Protein AF-A0A0K1ESX8-F1 (afdb_monomer)
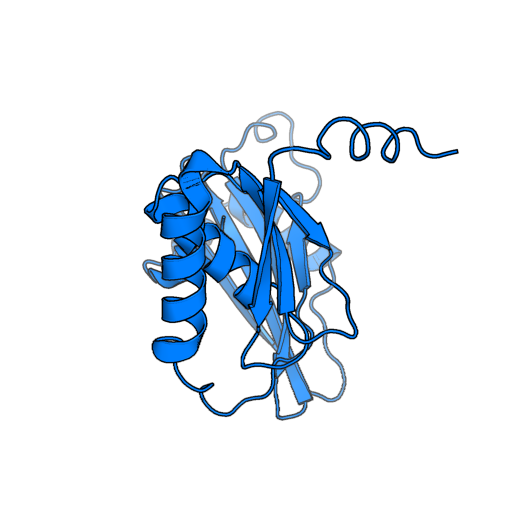
pLDDT: mean 79.84, std 17.24, range [35.47, 98.19]

Secondary structure (DSSP, 8-state):
--TTSTTTGGG-SSEEEEEEE-TTSS--HHHHHHHHHHHHHTT---EEEEE-TTSSEEEEEEEGGGHHHHHHHHHHHHHHSPPPPSS-----EEEEEPPS---GGGTT--EEEEEEEEE-TTS-EEEEEEEEETTSS-EEEEEEEE-TTS----HHHHHHHHHHHHH-HHHHHHTB---THHHHT--

Solvent-accessible surface area (backbone atoms only — not comparable to full-atom values): 10989 Å² total; per-residue (Å²): 135,78,84,74,65,72,70,59,69,82,62,67,84,64,53,40,74,48,76,42,68,35,95,77,38,50,54,48,72,67,54,54,48,52,52,51,50,54,33,57,76,69,72,45,71,70,41,82,73,46,77,44,88,88,37,40,21,40,35,33,36,25,50,50,97,43,39,71,61,52,50,52,53,46,51,46,52,76,71,67,55,74,77,72,76,91,57,74,82,40,86,52,53,76,43,83,45,67,53,42,90,65,55,82,95,55,65,84,57,57,70,46,39,32,42,37,37,33,40,44,84,88,50,26,31,40,37,32,45,38,36,29,40,76,84,70,84,48,41,28,54,48,78,45,81,29,57,59,91,69,62,75,88,47,68,71,58,50,18,46,49,48,30,44,43,71,77,31,63,67,66,33,60,75,29,47,48,88,59,69,68,60,56,74,79,56,130

Foldseek 3Di:
DDPPPVVVVVVPDFWDKDWQFALQFQDAPLNVLVLVVLCVVLVWDKDFDDRDRHGRTTMIIGGNVCNVVVVVSSVCSVPVDPNDPPWRFFRKDKDWAAADDDDPVLPPPQKTWMWIWGQTNVQWIKIKIKMDGVVRPWIFMDIDTGDNVDDDCDSNNSSPVVNCLSVPVVVVVVGIDPPPCSVSVPD

Nearest PDB structures (foldseek):
  6mx1-assembly1_B  TM=6.088E-01  e=1.066E-01  Escherichia coli str. K-12 substr. MG1655
  3tvi-assembly3_F  TM=8.046E-01  e=9.427E-01  Clostridium acetobutylicum
  3c1m-assembly3_C  TM=5.879E-01  e=1.708E-01  Methanocaldococcus jannaschii
  2hmf-assembly1_A  TM=6.254E-01  e=5.885E-01  Methanocaldococcus jannaschii
  3c1m-assembly1_A  TM=6.305E-01  e=7.900E-01  Methanocaldococcus jannaschii

Structure (mmCIF, N/CA/C/O backbone):
data_AF-A0A0K1ESX8-F1
#
_entry.id   AF-A0A0K1ESX8-F1
#
loop_
_atom_site.group_PDB
_atom_site.id
_atom_site.type_symbol
_atom_site.label_atom_id
_atom_site.label_alt_id
_atom_site.label_comp_id
_atom_site.label_asym_id
_atom_site.label_entity_id
_atom_site.label_seq_id
_atom_site.pdbx_PDB_ins_code
_atom_site.Cartn_x
_atom_site.Cartn_y
_atom_site.Cartn_z
_atom_site.occupancy
_atom_site.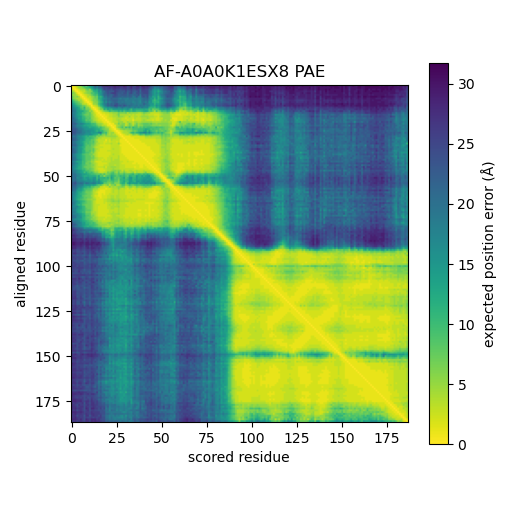B_iso_or_equiv
_atom_site.auth_seq_id
_atom_site.auth_comp_id
_atom_site.auth_asym_id
_atom_site.auth_atom_id
_atom_site.pdbx_PDB_model_num
ATOM 1 N N . MET A 1 1 ? -18.345 24.844 -8.533 1.00 36.50 1 MET A N 1
ATOM 2 C CA . MET A 1 1 ? -17.519 25.747 -7.705 1.00 36.50 1 MET A CA 1
ATOM 3 C C . MET A 1 1 ? -17.254 25.035 -6.389 1.00 36.50 1 MET A C 1
ATOM 5 O O . MET A 1 1 ? -18.189 24.510 -5.804 1.00 36.50 1 MET A O 1
ATOM 9 N N . SER A 1 2 ? -15.976 24.868 -6.050 1.00 38.47 2 SER A N 1
ATOM 10 C CA . SER A 1 2 ? -15.473 23.977 -4.996 1.00 38.47 2 SER A CA 1
ATOM 11 C C . SER A 1 2 ? -15.712 24.563 -3.602 1.00 38.47 2 SER A C 1
ATOM 13 O O . SER A 1 2 ? -15.211 25.640 -3.298 1.00 38.47 2 SER A O 1
ATOM 15 N N . HIS A 1 3 ? -16.431 23.830 -2.750 1.00 37.97 3 HIS A N 1
ATOM 16 C CA . HIS A 1 3 ? -16.655 24.163 -1.337 1.00 37.97 3 HIS A CA 1
ATOM 17 C C . HIS A 1 3 ? -15.414 23.960 -0.441 1.00 37.97 3 HIS A C 1
ATOM 19 O O . HIS A 1 3 ? -15.485 24.222 0.754 1.00 37.97 3 HIS A O 1
ATOM 25 N N . ALA A 1 4 ? -14.273 23.523 -0.989 1.00 40.16 4 ALA A N 1
ATOM 26 C CA . ALA A 1 4 ? -13.069 23.242 -0.202 1.00 40.16 4 ALA A CA 1
ATOM 27 C C . ALA A 1 4 ? -12.152 24.462 0.019 1.00 40.16 4 ALA A C 1
ATOM 29 O O . ALA A 1 4 ? -11.258 24.398 0.855 1.00 40.16 4 ALA A O 1
ATOM 30 N N . SER A 1 5 ? -12.356 25.575 -0.698 1.00 41.97 5 SER A N 1
ATOM 31 C CA . SER A 1 5 ? -11.437 26.726 -0.622 1.00 41.97 5 SER A CA 1
ATOM 32 C C . SER A 1 5 ? -11.749 27.702 0.519 1.00 41.97 5 SER A C 1
ATOM 34 O O . SER A 1 5 ? -10.863 28.428 0.947 1.00 41.97 5 SER A O 1
ATOM 36 N N . ALA A 1 6 ? -12.979 27.704 1.044 1.00 40.31 6 ALA A N 1
ATOM 37 C CA . ALA A 1 6 ? -13.426 28.691 2.034 1.00 40.31 6 ALA A CA 1
ATOM 38 C C . ALA A 1 6 ? -12.993 28.383 3.482 1.00 40.31 6 ALA A C 1
ATOM 40 O O . ALA A 1 6 ? -13.130 29.235 4.350 1.00 40.31 6 ALA A O 1
ATOM 41 N N . HIS A 1 7 ? -12.459 27.187 3.758 1.00 46.66 7 HIS A N 1
ATOM 42 C CA . HIS A 1 7 ? -11.999 26.820 5.104 1.00 46.66 7 HIS A CA 1
ATOM 43 C C . HIS A 1 7 ? -10.535 27.191 5.387 1.00 46.66 7 HIS A C 1
ATOM 45 O O . HIS A 1 7 ? -10.107 27.105 6.534 1.00 46.66 7 HIS A O 1
ATOM 51 N N . LEU A 1 8 ? -9.765 27.584 4.365 1.00 48.53 8 LEU A N 1
ATOM 52 C CA . LEU A 1 8 ? -8.344 27.918 4.512 1.00 48.53 8 LEU A CA 1
ATOM 53 C C . LEU A 1 8 ? -8.108 29.385 4.899 1.00 48.53 8 LEU A C 1
ATOM 55 O O . LEU A 1 8 ? -7.149 29.658 5.619 1.00 48.53 8 LEU A O 1
ATOM 59 N N . ASP A 1 9 ? -8.991 30.302 4.495 1.00 49.16 9 ASP A N 1
ATOM 60 C CA . ASP A 1 9 ? -8.817 31.742 4.745 1.00 49.16 9 ASP A CA 1
ATOM 61 C C . ASP A 1 9 ? -9.097 32.140 6.207 1.00 49.16 9 ASP A C 1
ATOM 63 O O . ASP A 1 9 ? -8.457 33.047 6.735 1.00 49.16 9 ASP A O 1
ATOM 67 N N . ASP A 1 10 ? -9.970 31.409 6.908 1.00 49.62 10 ASP A N 1
ATOM 68 C CA . ASP A 1 10 ? -10.353 31.707 8.302 1.00 49.62 10 ASP A CA 1
ATOM 69 C C . ASP A 1 10 ? -9.352 31.158 9.347 1.00 49.62 10 ASP A C 1
ATOM 71 O O . ASP A 1 10 ? -9.454 31.402 10.546 1.00 49.62 10 ASP A O 1
ATOM 75 N N . LEU A 1 11 ? -8.336 30.412 8.896 1.00 53.56 11 LEU A N 1
ATOM 76 C CA . LEU A 1 11 ? -7.282 29.826 9.739 1.00 53.56 11 LEU A CA 1
ATOM 77 C C . LEU A 1 11 ? -5.984 30.664 9.741 1.00 53.56 11 LEU A C 1
ATOM 79 O O . LEU A 1 11 ? -4.951 30.207 10.238 1.00 53.56 11 LEU A O 1
ATOM 83 N N . GLY A 1 12 ? -6.024 31.865 9.152 1.00 51.22 12 GLY A N 1
ATOM 84 C CA . GLY A 1 12 ? -4.870 32.564 8.578 1.00 51.22 12 GLY A CA 1
ATOM 85 C C . GLY A 1 12 ? -3.976 33.413 9.491 1.00 51.22 12 GLY A C 1
ATOM 86 O O . GLY A 1 12 ? -2.944 33.865 9.006 1.00 51.22 12 GLY A O 1
ATOM 87 N N . ALA A 1 13 ? -4.294 33.637 10.771 1.00 55.88 13 ALA A N 1
ATOM 88 C CA . ALA A 1 13 ? -3.514 34.586 11.588 1.00 55.88 13 ALA A CA 1
ATOM 89 C C . ALA A 1 13 ? -2.422 33.956 12.481 1.00 55.88 13 ALA A C 1
ATOM 91 O O . ALA A 1 13 ? -1.348 34.532 12.604 1.00 55.88 13 ALA A O 1
ATOM 92 N N . ASN A 1 14 ? -2.645 32.764 13.054 1.00 63.81 14 ASN A N 1
ATOM 93 C CA . ASN A 1 14 ? -1.772 32.206 14.110 1.00 63.81 14 ASN A CA 1
ATOM 94 C C . ASN A 1 14 ? -1.131 30.866 13.713 1.00 63.81 14 ASN A C 1
ATOM 96 O O . ASN A 1 14 ? -1.168 29.883 14.465 1.00 63.81 14 ASN A O 1
ATOM 100 N N . ARG A 1 15 ? -0.604 30.780 12.488 1.00 74.06 15 ARG A N 1
ATOM 101 C CA . ARG A 1 15 ? 0.078 29.573 12.007 1.00 74.06 15 ARG A CA 1
ATOM 102 C C . ARG A 1 15 ? 1.469 29.896 11.494 1.00 74.06 15 ARG A C 1
ATOM 104 O O . ARG A 1 15 ? 1.645 30.717 10.598 1.00 74.06 15 ARG A O 1
ATOM 111 N N . PHE A 1 16 ? 2.441 29.187 12.043 1.00 82.50 16 PHE A N 1
ATOM 112 C CA . PHE A 1 16 ? 3.812 29.179 11.574 1.00 82.50 16 PHE A CA 1
ATOM 113 C C . PHE A 1 16 ? 3.904 28.267 10.348 1.00 82.50 16 PHE A C 1
ATOM 115 O O . PHE A 1 16 ? 3.441 27.125 10.379 1.00 82.50 16 PHE A O 1
ATOM 122 N N . ARG A 1 17 ? 4.445 28.781 9.243 1.00 86.88 17 ARG A N 1
ATOM 123 C CA . ARG A 1 17 ? 4.605 28.013 8.004 1.00 86.88 17 ARG A CA 1
ATOM 124 C C . ARG A 1 17 ? 6.025 27.493 7.902 1.00 86.88 17 ARG A C 1
ATOM 126 O O . ARG A 1 17 ? 6.969 28.260 8.075 1.00 86.88 17 ARG A O 1
ATOM 133 N N . LEU A 1 18 ? 6.158 26.215 7.574 1.00 85.44 18 LEU A N 1
ATOM 134 C CA . LEU A 1 18 ? 7.439 25.586 7.293 1.00 85.44 18 LEU A CA 1
ATOM 135 C C . LEU A 1 18 ? 7.472 25.033 5.880 1.00 85.44 18 LEU A C 1
ATOM 137 O O . LEU A 1 18 ? 6.495 24.467 5.388 1.00 85.44 18 LEU A O 1
ATOM 141 N N . TRP A 1 19 ? 8.651 25.143 5.278 1.00 84.88 19 TRP A N 1
ATOM 142 C CA . TRP A 1 19 ? 8.982 24.468 4.039 1.00 84.88 19 TRP A CA 1
ATOM 143 C C . TRP A 1 19 ? 9.976 23.346 4.326 1.00 84.88 19 TRP A C 1
ATOM 145 O O . TRP A 1 19 ? 11.152 23.597 4.582 1.00 84.88 19 TRP A O 1
ATOM 155 N N . LEU A 1 20 ? 9.510 22.104 4.258 1.00 81.38 20 LEU A N 1
ATOM 156 C CA . LEU A 1 20 ? 10.353 20.929 4.454 1.00 81.38 20 LEU A CA 1
ATOM 157 C C . LEU A 1 20 ? 10.930 20.530 3.103 1.00 81.38 20 LEU A C 1
ATOM 159 O O . LEU A 1 20 ? 10.193 20.111 2.208 1.00 81.38 20 LEU A O 1
ATOM 163 N N . ARG A 1 21 ? 12.246 20.681 2.929 1.00 79.12 21 ARG A N 1
ATOM 164 C CA . ARG A 1 21 ? 12.918 20.307 1.681 1.00 79.12 21 ARG A CA 1
ATOM 165 C C . ARG A 1 21 ? 13.092 18.797 1.609 1.00 79.12 21 ARG A C 1
ATOM 167 O O . ARG A 1 21 ? 13.678 18.188 2.496 1.00 79.12 21 ARG A O 1
ATOM 174 N N . SER A 1 22 ? 12.635 18.217 0.509 1.00 72.38 22 SER A N 1
ATOM 175 C CA . SER A 1 22 ? 13.013 16.873 0.114 1.00 72.38 22 SER A CA 1
ATOM 176 C C . SER A 1 22 ? 14.451 16.897 -0.405 1.00 72.38 22 SER A C 1
ATOM 178 O O . SER A 1 22 ? 14.742 17.605 -1.378 1.00 72.38 22 SER A O 1
ATOM 180 N N . PRO A 1 23 ? 15.363 16.111 0.190 1.00 66.44 23 PRO A N 1
ATOM 181 C CA . PRO A 1 23 ? 16.710 15.942 -0.347 1.00 66.44 23 PRO A CA 1
ATOM 182 C C . PRO A 1 23 ? 16.714 15.142 -1.664 1.00 66.44 23 PRO A C 1
ATOM 184 O O . PRO A 1 23 ? 17.760 15.012 -2.297 1.00 66.44 23 PRO A O 1
ATOM 187 N N . TRP A 1 24 ? 15.560 14.615 -2.093 1.00 61.53 24 TRP A N 1
ATOM 188 C CA . TRP A 1 24 ? 15.404 13.735 -3.255 1.00 61.53 24 TRP A CA 1
ATOM 189 C C . TRP A 1 24 ? 14.809 14.437 -4.487 1.00 61.53 24 TRP A C 1
ATOM 191 O O . TRP A 1 24 ? 14.581 13.800 -5.514 1.00 61.53 24 TRP A O 1
ATOM 201 N N . GLY A 1 25 ? 14.584 15.753 -4.422 1.00 66.38 25 GLY A N 1
ATOM 202 C CA . GLY A 1 25 ? 13.923 16.508 -5.486 1.00 66.38 25 GLY A CA 1
ATOM 203 C C . GLY A 1 25 ? 12.438 16.688 -5.188 1.00 66.38 25 GLY A C 1
ATOM 204 O O . GLY A 1 25 ? 12.096 17.063 -4.073 1.00 66.38 25 GLY A O 1
ATOM 205 N N . ALA A 1 26 ? 11.550 16.492 -6.170 1.00 59.59 26 ALA A N 1
ATOM 206 C CA . ALA A 1 26 ? 10.105 16.618 -5.940 1.00 59.59 26 ALA A CA 1
ATOM 207 C C . ALA A 1 26 ? 9.663 15.712 -4.769 1.00 59.59 26 ALA A C 1
ATOM 209 O O . ALA A 1 26 ? 10.158 14.588 -4.674 1.00 59.59 26 ALA A O 1
ATOM 210 N N . PRO A 1 27 ? 8.773 16.175 -3.873 1.00 60.84 27 PRO A N 1
ATOM 211 C CA . PRO A 1 27 ? 8.293 15.375 -2.758 1.00 60.84 27 PRO A CA 1
ATOM 212 C C . PRO A 1 27 ? 7.581 14.144 -3.321 1.00 60.84 27 PRO A C 1
ATOM 214 O O . PRO A 1 27 ? 6.625 14.262 -4.092 1.00 60.84 27 PRO A O 1
ATOM 217 N N . ASP A 1 28 ? 8.070 12.964 -2.965 1.00 65.69 28 ASP A N 1
ATOM 218 C CA . ASP A 1 28 ? 7.395 11.703 -3.231 1.00 65.69 28 ASP A CA 1
ATOM 219 C C . ASP A 1 28 ? 6.595 11.259 -1.997 1.00 65.69 28 ASP A C 1
ATOM 221 O O . ASP A 1 28 ? 6.528 11.942 -0.969 1.00 65.69 28 ASP A O 1
ATOM 225 N N . VAL A 1 29 ? 5.918 10.119 -2.126 1.00 64.25 29 VAL A N 1
ATOM 226 C CA . VAL A 1 29 ? 5.082 9.561 -1.057 1.00 64.25 29 VAL A CA 1
ATOM 227 C C . VAL A 1 29 ? 5.922 9.212 0.174 1.00 64.25 29 VAL A C 1
ATOM 229 O O . VAL A 1 29 ? 5.443 9.373 1.293 1.00 64.25 29 VAL A O 1
ATOM 232 N N . GLU A 1 30 ? 7.169 8.779 -0.018 1.00 65.56 30 GLU A N 1
ATOM 233 C CA . GLU A 1 30 ? 8.081 8.443 1.076 1.00 65.56 30 GLU A CA 1
ATOM 234 C C . GLU A 1 30 ? 8.477 9.694 1.870 1.00 65.56 30 GLU A C 1
ATOM 236 O O . GLU A 1 30 ? 8.482 9.676 3.102 1.00 65.56 30 GLU A O 1
ATOM 241 N N . PHE A 1 31 ? 8.742 10.807 1.182 1.00 75.81 31 PHE A N 1
ATOM 242 C CA . PHE A 1 31 ? 9.039 12.086 1.821 1.00 75.81 31 PHE A 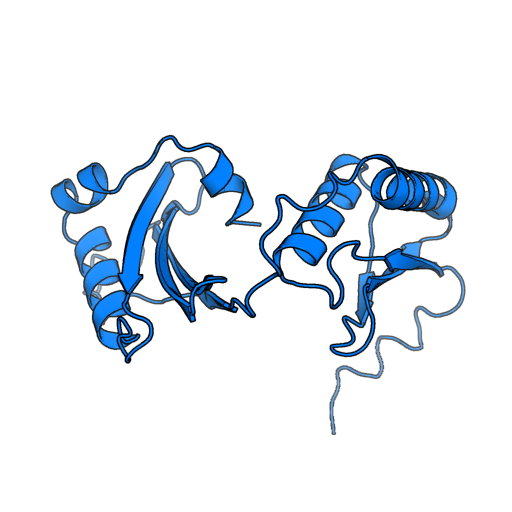CA 1
ATOM 243 C C . PHE A 1 31 ? 7.872 12.593 2.658 1.00 75.81 31 PHE A C 1
ATOM 245 O O . PHE A 1 31 ? 8.060 12.921 3.829 1.00 75.81 31 PHE A O 1
ATOM 252 N N . ALA A 1 32 ? 6.669 12.612 2.082 1.00 75.88 32 ALA A N 1
ATOM 253 C CA . ALA A 1 32 ? 5.471 13.011 2.812 1.00 75.88 32 ALA A CA 1
ATOM 254 C C . ALA A 1 32 ? 5.244 12.113 4.040 1.00 75.88 32 ALA A C 1
ATOM 256 O O . ALA A 1 32 ? 5.013 12.613 5.134 1.00 75.88 32 ALA A O 1
ATOM 257 N N . TYR A 1 33 ? 5.413 10.798 3.885 1.00 73.50 33 TYR A N 1
ATOM 258 C CA . TYR A 1 33 ? 5.253 9.847 4.980 1.00 73.50 33 TYR A CA 1
ATOM 259 C C . TYR A 1 33 ? 6.250 10.068 6.126 1.00 73.50 33 TYR A C 1
ATOM 261 O O . TYR A 1 33 ? 5.868 10.068 7.295 1.00 73.50 33 TYR A O 1
ATOM 269 N N . LYS A 1 34 ? 7.528 10.301 5.809 1.00 78.69 34 LYS A N 1
ATOM 270 C CA . LYS A 1 34 ? 8.547 10.593 6.826 1.00 78.69 34 LYS A CA 1
ATOM 271 C C . LYS A 1 34 ? 8.234 11.884 7.573 1.00 78.69 34 LYS A C 1
ATOM 273 O O . LYS A 1 34 ? 8.374 11.920 8.796 1.00 78.69 34 LYS A O 1
ATOM 278 N N . VAL A 1 35 ? 7.789 12.924 6.864 1.00 82.38 35 VAL A N 1
ATOM 279 C CA . VAL A 1 35 ? 7.324 14.163 7.502 1.00 82.38 35 VAL A CA 1
ATOM 280 C C . VAL A 1 35 ? 6.185 13.855 8.477 1.00 82.38 35 VAL A C 1
ATOM 282 O O . VAL A 1 35 ? 6.273 14.238 9.642 1.00 82.38 35 VAL A O 1
ATOM 285 N N . ASP A 1 36 ? 5.175 13.097 8.052 1.00 78.12 36 ASP A N 1
ATOM 286 C CA . ASP A 1 36 ? 4.038 12.729 8.903 1.00 78.12 36 ASP A CA 1
ATOM 287 C C . ASP A 1 36 ? 4.485 12.003 10.175 1.00 78.12 36 ASP A C 1
ATOM 289 O O . ASP A 1 36 ? 4.072 12.372 11.277 1.00 78.12 36 ASP A O 1
ATOM 293 N N . GLN A 1 37 ? 5.372 11.010 10.044 1.00 78.12 37 GLN A N 1
ATOM 294 C CA . GLN A 1 37 ? 5.919 10.273 11.183 1.00 78.12 37 GLN A CA 1
ATOM 295 C C . GLN A 1 37 ? 6.633 11.198 12.175 1.00 78.12 37 GLN A C 1
ATOM 297 O O . GLN A 1 37 ? 6.430 11.075 13.383 1.00 78.12 37 GLN A O 1
ATOM 302 N N . ALA A 1 38 ? 7.449 12.133 11.690 1.00 84.69 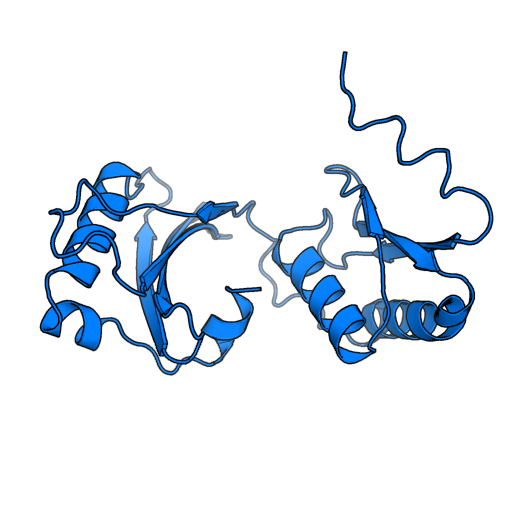38 ALA A N 1
ATOM 303 C CA . ALA A 1 38 ? 8.219 13.019 12.556 1.00 84.69 38 ALA A CA 1
ATOM 304 C C . ALA A 1 38 ? 7.331 13.988 13.345 1.00 84.69 38 ALA A C 1
ATOM 306 O O . ALA A 1 38 ? 7.532 14.179 14.547 1.00 84.69 38 ALA A O 1
ATOM 307 N N . PHE A 1 39 ? 6.312 14.553 12.695 1.00 88.25 39 PHE A N 1
ATOM 308 C CA . PHE A 1 39 ? 5.322 15.394 13.365 1.00 88.25 39 PHE A CA 1
ATOM 309 C C . PHE A 1 39 ? 4.479 14.595 14.367 1.00 88.25 39 PHE A C 1
ATOM 311 O O . PHE A 1 39 ? 4.260 15.058 15.488 1.00 88.25 39 PHE A O 1
ATOM 318 N N . ALA A 1 40 ? 4.076 13.370 14.015 1.00 77.69 40 ALA A N 1
ATOM 319 C CA . ALA A 1 40 ? 3.330 12.486 14.906 1.00 77.69 40 ALA A CA 1
ATOM 320 C C . ALA A 1 40 ? 4.139 12.089 16.153 1.00 77.69 40 ALA A C 1
ATOM 322 O O . ALA A 1 40 ? 3.635 12.200 17.269 1.00 77.69 40 ALA A O 1
ATOM 323 N N . GLN A 1 41 ? 5.405 11.690 15.993 1.00 78.56 41 GLN A N 1
ATOM 324 C CA . GLN A 1 41 ? 6.294 11.332 17.107 1.00 78.56 41 GLN A CA 1
ATOM 325 C C . GLN A 1 41 ? 6.526 12.508 18.063 1.00 78.56 41 GLN A C 1
ATOM 327 O O . GLN A 1 41 ? 6.570 12.331 19.282 1.00 78.56 41 GLN A O 1
ATOM 332 N N . ALA A 1 42 ? 6.634 13.722 17.521 1.00 86.31 42 ALA A N 1
ATOM 333 C CA . ALA A 1 42 ? 6.774 14.941 18.308 1.00 86.31 42 ALA A CA 1
ATOM 334 C C . ALA A 1 42 ? 5.448 15.445 18.906 1.00 86.31 42 ALA A C 1
ATOM 336 O O . ALA A 1 42 ? 5.461 16.428 19.644 1.00 86.31 42 ALA A O 1
ATOM 337 N N . HIS A 1 43 ? 4.319 14.788 18.611 1.00 88.94 43 HIS A N 1
ATOM 338 C CA . HIS A 1 43 ? 2.971 15.223 18.989 1.00 88.94 43 HIS A CA 1
ATOM 339 C C . HIS A 1 43 ? 2.651 16.655 18.517 1.00 88.94 43 HIS A C 1
ATOM 341 O O . HIS A 1 43 ? 1.953 17.408 19.198 1.00 88.94 43 HIS A O 1
ATOM 347 N N . VAL A 1 44 ? 3.161 17.030 17.339 1.00 89.94 44 VAL A N 1
ATOM 348 C CA . VAL A 1 44 ? 2.956 18.348 16.733 1.00 89.94 44 VAL A CA 1
ATOM 349 C C . VAL A 1 44 ? 1.844 18.258 15.684 1.00 89.94 44 VAL A C 1
ATOM 351 O O . VAL A 1 44 ? 2.023 17.591 14.663 1.00 89.94 44 VAL A O 1
ATOM 354 N N . PRO A 1 45 ? 0.701 18.939 15.872 1.00 86.44 45 PRO A N 1
ATOM 355 C CA . PRO A 1 45 ? -0.313 19.024 14.831 1.00 86.44 45 PRO A CA 1
ATOM 356 C C . PRO A 1 45 ? 0.194 19.886 13.672 1.00 86.44 45 PRO A C 1
ATOM 358 O O . PRO A 1 45 ? 0.729 20.975 13.881 1.00 86.44 45 PRO A O 1
ATOM 361 N N . TYR A 1 46 ? -0.030 19.439 12.440 1.00 89.31 46 TYR A N 1
ATOM 362 C CA . TYR A 1 46 ? 0.269 20.226 11.249 1.00 89.31 46 TYR A CA 1
ATOM 363 C C . TYR A 1 46 ? -0.827 20.052 10.194 1.00 89.31 46 TYR A C 1
ATOM 365 O O . TYR A 1 46 ? -1.650 19.138 10.259 1.00 89.31 46 TYR A O 1
ATOM 373 N N . PHE A 1 47 ? -0.849 20.963 9.227 1.00 85.69 47 PHE A N 1
ATOM 374 C CA . PHE A 1 47 ? -1.778 20.961 8.108 1.00 85.69 47 PHE A CA 1
ATOM 375 C C . PHE A 1 47 ? -0.970 21.048 6.813 1.00 85.69 47 PHE A C 1
ATOM 377 O O . PHE A 1 47 ? -0.278 22.053 6.618 1.00 85.69 47 PHE A O 1
ATOM 384 N N . PRO A 1 48 ? -1.025 20.041 5.926 1.00 81.44 48 PRO A N 1
ATOM 385 C CA . PRO A 1 48 ? -0.365 20.138 4.633 1.00 81.44 48 PRO A CA 1
ATOM 386 C C . PRO A 1 48 ? -1.050 21.229 3.802 1.00 81.44 48 PRO A C 1
ATOM 388 O O . PRO A 1 48 ? -2.269 21.211 3.631 1.00 81.44 48 PRO A O 1
ATOM 391 N N . ILE A 1 49 ? -0.273 22.198 3.315 1.00 77.94 49 ILE A N 1
ATOM 392 C CA . ILE A 1 49 ? -0.785 23.301 2.488 1.00 77.94 49 ILE A CA 1
ATOM 393 C C . ILE A 1 49 ? -0.688 22.912 1.015 1.00 77.94 49 ILE A C 1
ATOM 395 O O . ILE A 1 49 ? -1.676 22.967 0.286 1.00 77.94 49 ILE A O 1
ATOM 399 N N . ALA A 1 50 ? 0.500 22.491 0.579 1.00 66.94 50 ALA A N 1
ATOM 400 C CA . ALA A 1 50 ? 0.729 22.084 -0.796 1.00 66.94 50 ALA A CA 1
ATOM 401 C C . ALA A 1 50 ? 1.937 21.148 -0.923 1.00 66.94 50 ALA A C 1
ATOM 403 O O . ALA A 1 50 ? 3.024 21.425 -0.417 1.00 66.94 50 ALA A O 1
ATOM 404 N N . ALA A 1 51 ? 1.749 20.068 -1.683 1.00 59.69 51 ALA A N 1
ATOM 405 C CA . ALA A 1 51 ? 2.828 19.306 -2.297 1.00 59.69 51 ALA A CA 1
ATOM 406 C C . ALA A 1 51 ? 2.890 19.729 -3.768 1.00 59.69 51 ALA A C 1
ATOM 408 O O . ALA A 1 51 ? 2.095 19.285 -4.599 1.00 59.69 51 ALA A O 1
ATOM 409 N N . HIS A 1 52 ? 3.771 20.667 -4.101 1.00 54.81 52 HIS A N 1
ATOM 410 C CA . HIS A 1 52 ? 3.885 21.127 -5.480 1.00 54.81 52 HIS A CA 1
ATOM 411 C C . HIS A 1 52 ? 4.790 20.180 -6.267 1.00 54.81 52 HIS A C 1
ATOM 413 O O . HIS A 1 52 ? 5.965 20.039 -5.951 1.00 54.81 52 HIS A O 1
ATOM 419 N N . ALA A 1 53 ? 4.272 19.606 -7.356 1.00 48.16 53 ALA A N 1
ATOM 420 C CA . ALA A 1 53 ? 5.011 18.692 -8.237 1.00 48.16 53 ALA A CA 1
ATOM 421 C C . ALA A 1 53 ? 6.308 19.283 -8.844 1.00 48.16 53 ALA A C 1
ATOM 423 O O . ALA A 1 53 ? 7.126 18.540 -9.381 1.00 48.16 53 ALA A O 1
ATOM 424 N N . TRP A 1 54 ? 6.489 20.607 -8.768 1.00 52.47 54 TRP A N 1
ATOM 425 C CA . TRP A 1 54 ? 7.657 21.342 -9.268 1.00 52.47 54 TRP A CA 1
ATOM 426 C C . TRP A 1 54 ? 8.602 21.832 -8.166 1.00 52.47 54 TRP A C 1
ATOM 428 O O . TRP A 1 54 ? 9.687 22.321 -8.474 1.00 52.47 54 TRP A O 1
ATOM 438 N N . HIS A 1 55 ? 8.206 21.743 -6.897 1.00 57.03 55 HIS A N 1
ATOM 439 C CA . HIS A 1 55 ? 9.020 22.208 -5.780 1.00 57.03 55 HIS A CA 1
ATOM 440 C C . HIS A 1 55 ? 9.573 21.014 -5.027 1.00 57.03 55 HIS A C 1
ATOM 442 O O . HIS A 1 55 ? 8.908 19.998 -4.895 1.00 57.03 55 HIS A O 1
ATOM 448 N N . THR A 1 56 ? 10.807 21.118 -4.547 1.00 70.31 56 THR A N 1
ATOM 449 C CA . THR A 1 56 ? 11.521 20.004 -3.925 1.00 70.31 56 THR A CA 1
ATOM 450 C C . THR A 1 56 ? 11.183 19.867 -2.442 1.00 70.31 56 THR A C 1
ATOM 452 O O . THR A 1 56 ? 12.077 19.881 -1.602 1.00 70.31 56 THR A O 1
ATOM 455 N N . GLY A 1 57 ? 9.902 19.877 -2.076 1.00 77.88 57 GLY A N 1
ATOM 456 C CA . GLY A 1 57 ? 9.498 19.889 -0.674 1.00 77.88 57 GLY A CA 1
ATOM 457 C C . GLY A 1 57 ? 7.999 19.988 -0.429 1.00 77.88 57 GLY A C 1
ATOM 458 O O . GLY A 1 57 ? 7.202 20.063 -1.363 1.00 77.88 57 GLY A O 1
ATOM 459 N N . LEU A 1 58 ? 7.643 19.972 0.852 1.00 82.00 58 LEU A N 1
ATOM 460 C CA . LEU A 1 58 ? 6.278 20.032 1.360 1.00 82.00 58 LEU A CA 1
ATOM 461 C C . LEU A 1 58 ? 6.105 21.307 2.189 1.00 82.00 58 LEU A C 1
ATOM 463 O O . LEU A 1 58 ? 6.877 21.550 3.119 1.00 82.00 58 LEU A O 1
ATOM 467 N N . GLU A 1 59 ? 5.081 22.100 1.870 1.00 86.06 59 GLU A N 1
ATOM 468 C CA . GLU A 1 59 ? 4.676 23.219 2.722 1.00 86.06 59 GLU A CA 1
ATOM 469 C C . GLU A 1 59 ? 3.654 22.745 3.752 1.00 86.06 59 GLU A C 1
ATOM 471 O O . GLU A 1 59 ? 2.618 22.165 3.402 1.00 86.06 59 GLU A O 1
ATOM 476 N N . VAL A 1 60 ? 3.929 23.034 5.022 1.00 87.69 60 VAL A N 1
ATOM 477 C CA . VAL A 1 60 ? 3.041 22.723 6.143 1.00 87.69 60 VAL A CA 1
ATOM 478 C C . VAL A 1 60 ? 2.752 23.970 6.970 1.00 87.69 60 VAL A C 1
ATOM 480 O O . VAL A 1 60 ? 3.614 24.827 7.165 1.00 87.69 60 VAL A O 1
ATOM 483 N N . ALA A 1 61 ? 1.531 24.062 7.488 1.00 89.25 61 ALA A N 1
ATOM 484 C CA . ALA A 1 61 ? 1.155 25.033 8.505 1.00 89.25 61 ALA A CA 1
ATOM 485 C C . ALA A 1 61 ? 1.086 24.352 9.870 1.00 89.25 61 ALA A C 1
ATOM 487 O O . ALA A 1 61 ? 0.470 23.298 10.013 1.00 89.25 61 ALA A O 1
ATOM 488 N N . VAL A 1 62 ? 1.650 24.993 10.884 1.00 89.31 62 VAL A N 1
ATOM 489 C CA . VAL A 1 62 ? 1.709 24.495 12.261 1.00 89.31 62 VAL A CA 1
ATOM 490 C C . VAL A 1 62 ? 1.130 25.559 13.196 1.00 89.31 62 VAL A C 1
ATOM 492 O O . VAL A 1 62 ? 1.392 26.744 12.980 1.00 89.31 62 VAL A O 1
ATOM 495 N N . PRO A 1 63 ? 0.342 25.206 14.228 1.00 89.69 63 PRO A N 1
ATOM 496 C CA . PRO A 1 63 ? -0.092 26.183 15.222 1.00 89.69 63 PRO A CA 1
ATOM 497 C C . PRO A 1 63 ? 1.107 26.800 15.952 1.00 89.69 63 PRO A C 1
ATOM 499 O O . PRO A 1 63 ? 2.034 26.094 16.344 1.00 89.69 63 PRO A O 1
ATOM 502 N N . GLU A 1 64 ? 1.074 28.114 16.168 1.00 89.75 64 GLU A N 1
ATOM 503 C CA . GLU A 1 64 ? 2.189 28.890 16.733 1.00 89.75 64 GLU A CA 1
ATOM 504 C C . GLU A 1 64 ? 2.813 28.328 18.032 1.00 89.75 64 GLU A C 1
ATOM 506 O O . GLU A 1 64 ? 4.043 28.310 18.115 1.00 89.75 64 GLU A O 1
ATOM 511 N N . PRO A 1 65 ? 2.054 27.761 19.000 1.00 92.81 65 PRO A N 1
ATOM 512 C CA . PRO A 1 65 ? 2.643 27.149 20.200 1.00 92.81 65 PRO A CA 1
ATOM 513 C C . PRO A 1 65 ? 3.629 26.004 19.921 1.00 92.81 65 PRO A C 1
ATOM 515 O O . PRO A 1 65 ? 4.452 25.681 20.773 1.00 92.81 65 PRO A O 1
ATOM 518 N N . PHE A 1 66 ? 3.562 25.396 18.734 1.00 93.00 66 PHE A N 1
ATOM 519 C CA . PHE A 1 66 ? 4.425 24.294 18.319 1.00 93.00 66 PHE A CA 1
ATOM 520 C C . PHE A 1 66 ? 5.530 24.729 17.342 1.00 93.00 66 PHE A C 1
ATOM 522 O O . PHE A 1 66 ? 6.292 23.883 16.873 1.00 93.00 66 PHE A O 1
ATOM 529 N N . ALA A 1 67 ? 5.659 26.026 17.035 1.00 92.31 67 ALA A N 1
ATOM 530 C CA . ALA A 1 67 ? 6.610 26.526 16.038 1.00 92.31 67 ALA A CA 1
ATOM 531 C C . ALA A 1 67 ? 8.059 26.097 16.329 1.00 92.31 67 ALA A C 1
ATOM 533 O O . ALA A 1 67 ? 8.761 25.644 15.431 1.00 92.31 67 ALA A O 1
ATOM 534 N N . ALA A 1 68 ? 8.493 26.159 17.592 1.00 91.62 68 ALA A N 1
ATOM 535 C CA . ALA A 1 68 ? 9.842 25.744 17.983 1.00 91.62 68 ALA A CA 1
ATOM 536 C C . ALA A 1 68 ? 10.091 24.239 17.763 1.00 91.62 68 ALA A C 1
ATOM 538 O O . ALA A 1 68 ? 11.154 23.851 17.281 1.00 91.62 68 ALA A O 1
ATOM 539 N N . GLN A 1 69 ? 9.103 23.393 18.073 1.00 91.81 69 GLN A N 1
ATOM 540 C CA . GLN A 1 69 ? 9.195 21.946 17.857 1.00 91.81 69 G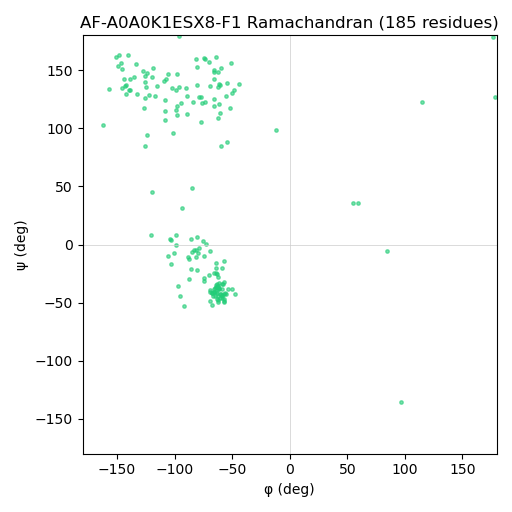LN A CA 1
ATOM 541 C C . GLN A 1 69 ? 9.192 21.608 16.363 1.00 91.81 69 GLN A C 1
ATOM 543 O O . GLN A 1 69 ? 9.984 20.782 15.917 1.00 91.81 69 GLN A O 1
ATOM 548 N N . ALA A 1 70 ? 8.361 22.289 15.576 1.00 91.00 70 ALA A N 1
ATOM 549 C CA . ALA A 1 70 ? 8.327 22.114 14.131 1.00 91.00 70 ALA A CA 1
ATOM 550 C C . ALA A 1 70 ? 9.626 22.567 13.445 1.00 91.00 70 ALA A C 1
ATOM 552 O O . ALA A 1 70 ? 10.117 21.870 12.560 1.00 91.00 70 ALA A O 1
ATOM 553 N N . SER A 1 71 ? 10.241 23.663 13.899 1.00 90.56 71 SER A N 1
ATOM 554 C CA . SER A 1 71 ? 11.573 24.080 13.436 1.00 90.56 71 SER A CA 1
ATOM 555 C C . SER A 1 71 ? 12.654 23.053 13.775 1.00 90.56 71 SER A C 1
ATOM 557 O O . SER A 1 71 ? 13.521 22.783 12.948 1.00 90.56 71 SER A O 1
ATOM 559 N N . ALA A 1 72 ? 12.589 22.426 14.955 1.00 89.56 72 ALA A N 1
ATOM 560 C CA . ALA A 1 72 ? 13.504 21.342 15.309 1.00 89.56 72 ALA A CA 1
ATOM 561 C C . ALA A 1 72 ? 13.316 20.108 14.407 1.00 89.56 72 ALA A C 1
ATOM 563 O O . ALA A 1 72 ? 14.301 19.485 14.012 1.00 89.56 72 ALA A O 1
ATOM 564 N N . ILE A 1 73 ? 12.071 19.782 14.031 1.00 87.44 73 ILE A N 1
ATOM 565 C CA . ILE A 1 73 ? 11.783 18.736 13.039 1.00 87.44 73 ILE A CA 1
ATOM 566 C C . ILE A 1 73 ? 12.396 19.106 11.684 1.00 87.44 73 ILE A C 1
ATOM 568 O O . ILE A 1 73 ? 13.087 18.275 11.102 1.00 87.44 73 ILE A O 1
ATOM 572 N N . GLN A 1 74 ? 12.206 20.337 11.195 1.00 87.38 74 GLN A N 1
ATOM 573 C CA . GLN A 1 74 ? 12.807 20.776 9.930 1.00 87.38 74 GLN A CA 1
ATOM 574 C C . GLN A 1 74 ? 14.332 20.637 9.948 1.00 87.38 74 GLN A C 1
ATOM 576 O O . GLN A 1 74 ? 14.893 20.053 9.026 1.00 87.38 74 GLN A O 1
ATOM 581 N N . HIS A 1 75 ? 14.994 21.128 10.997 1.00 83.25 75 HIS A N 1
ATOM 582 C CA . HIS A 1 75 ? 16.450 21.051 11.116 1.00 83.25 75 HIS A CA 1
ATOM 583 C C . HIS A 1 75 ? 16.942 19.601 11.099 1.00 83.25 75 HIS A C 1
ATOM 585 O O . HIS A 1 75 ? 17.877 19.265 10.380 1.00 83.25 75 HIS A O 1
ATOM 591 N N . ARG A 1 76 ? 16.247 18.708 11.816 1.00 81.38 76 ARG A N 1
ATOM 592 C CA . ARG A 1 76 ? 16.535 17.271 11.789 1.00 81.38 76 ARG A CA 1
ATOM 593 C C . ARG A 1 76 ? 16.358 16.676 10.390 1.00 81.38 76 ARG A C 1
ATOM 595 O O . ARG A 1 76 ? 17.155 15.841 9.990 1.00 81.38 76 ARG A O 1
ATOM 602 N N . PHE A 1 77 ? 15.352 17.100 9.626 1.00 77.25 77 PHE A N 1
ATOM 603 C CA . PHE A 1 77 ? 15.204 16.665 8.232 1.00 77.25 77 PHE A CA 1
ATOM 604 C C . PHE A 1 77 ? 16.370 17.139 7.355 1.00 77.25 77 PHE A C 1
ATOM 606 O O . PHE A 1 77 ? 16.812 16.414 6.470 1.00 77.25 77 PHE A O 1
ATOM 613 N N . GLU A 1 78 ? 16.890 18.339 7.597 1.00 74.81 78 GLU A N 1
ATOM 614 C CA . GLU A 1 78 ? 18.011 18.885 6.830 1.00 74.81 78 GLU A CA 1
ATOM 615 C C . GLU A 1 78 ? 19.360 18.232 7.193 1.00 74.81 78 GLU A C 1
ATOM 617 O O . GLU A 1 78 ? 20.209 18.080 6.312 1.00 74.81 78 GLU A O 1
ATOM 622 N N . GLU A 1 79 ? 19.546 17.802 8.446 1.00 72.75 79 GLU A N 1
ATOM 623 C CA . GLU A 1 79 ? 20.799 17.205 8.939 1.00 72.75 79 GLU A CA 1
ATOM 624 C C . GLU A 1 79 ? 20.841 15.669 8.900 1.00 72.75 79 GLU A C 1
ATOM 626 O O . GLU A 1 79 ? 21.848 15.097 8.478 1.00 72.75 79 GLU A O 1
ATOM 631 N N . ASP A 1 80 ? 19.763 14.999 9.323 1.00 65.81 80 ASP A N 1
ATOM 632 C CA . ASP A 1 80 ? 19.744 13.556 9.607 1.00 65.81 80 ASP A CA 1
ATOM 633 C C . ASP A 1 80 ? 19.128 12.714 8.486 1.00 65.81 80 ASP A C 1
ATOM 635 O O . ASP A 1 80 ? 19.175 11.481 8.555 1.00 65.81 80 ASP A O 1
ATOM 639 N N . LEU A 1 81 ? 18.542 13.318 7.442 1.00 60.09 81 LEU A N 1
ATOM 640 C CA . LEU A 1 81 ? 18.052 12.506 6.332 1.00 60.09 81 LEU A CA 1
ATOM 641 C C . LEU A 1 81 ? 19.246 11.840 5.643 1.00 60.09 81 LEU A C 1
ATOM 643 O O . LEU A 1 81 ? 20.119 12.537 5.112 1.00 60.09 81 LEU A O 1
ATOM 647 N N . PRO A 1 82 ? 19.296 10.495 5.605 1.00 47.75 82 PRO A N 1
ATOM 648 C CA . PRO A 1 82 ? 20.356 9.805 4.902 1.00 47.75 82 PRO A CA 1
ATOM 649 C C . PRO A 1 82 ? 20.379 10.312 3.462 1.00 47.75 82 PRO A C 1
ATOM 651 O O . PRO A 1 82 ? 19.352 10.324 2.771 1.00 47.75 82 PRO A O 1
ATOM 654 N N . ARG A 1 83 ? 21.565 10.748 3.010 1.00 44.62 83 ARG A N 1
ATOM 655 C CA . ARG A 1 83 ? 21.803 10.991 1.584 1.00 44.62 83 ARG A CA 1
ATOM 656 C C . ARG A 1 83 ? 21.297 9.757 0.842 1.00 44.62 83 ARG A C 1
ATOM 658 O O . ARG A 1 83 ? 21.591 8.649 1.295 1.00 44.62 83 ARG A O 1
ATOM 665 N N . PRO A 1 84 ? 20.522 9.933 -0.238 1.00 43.06 84 PRO A N 1
ATOM 666 C CA . PRO A 1 84 ? 19.849 8.821 -0.882 1.00 43.06 84 PRO A CA 1
ATOM 667 C C . PRO A 1 84 ? 20.849 7.698 -1.142 1.00 43.06 84 PRO A C 1
ATOM 669 O O . PRO A 1 84 ? 21.917 7.936 -1.715 1.00 43.06 84 PRO A O 1
ATOM 672 N N . HIS A 1 85 ? 20.487 6.474 -0.749 1.00 38.78 85 HIS A N 1
ATOM 673 C CA . HIS A 1 85 ? 21.026 5.316 -1.442 1.00 38.78 85 HIS A CA 1
ATOM 674 C C . HIS A 1 85 ? 20.752 5.573 -2.924 1.00 38.78 85 HIS A C 1
ATOM 676 O O . HIS A 1 85 ? 19.622 5.831 -3.327 1.00 38.78 85 HIS A O 1
ATOM 682 N N . THR A 1 86 ? 21.829 5.675 -3.691 1.00 35.47 86 THR A N 1
ATOM 683 C CA . THR A 1 86 ? 21.875 6.110 -5.083 1.00 35.47 86 THR A CA 1
ATOM 684 C C . THR A 1 86 ? 20.929 5.300 -5.970 1.00 35.47 86 THR A C 1
ATOM 686 O O . THR A 1 86 ? 21.321 4.308 -6.573 1.00 35.47 86 THR A O 1
ATOM 689 N N . SER A 1 87 ? 19.685 5.746 -6.067 1.00 41.19 87 SER A N 1
ATOM 690 C CA . SER A 1 87 ? 18.698 5.342 -7.060 1.00 41.19 87 SER A CA 1
ATOM 691 C C . SER A 1 87 ? 17.625 6.422 -7.057 1.00 41.19 87 SER A C 1
ATOM 693 O O . SER A 1 87 ? 16.846 6.514 -6.118 1.00 41.19 87 SER A O 1
ATOM 695 N N . SER A 1 88 ? 17.652 7.308 -8.054 1.00 42.53 88 SER A N 1
ATOM 696 C CA . SER A 1 88 ? 16.678 8.392 -8.225 1.00 42.53 88 SER A CA 1
ATOM 697 C C . SER A 1 88 ? 15.238 7.905 -7.998 1.00 42.53 88 SER A C 1
ATOM 699 O O . SER A 1 88 ? 14.916 6.830 -8.511 1.00 42.53 88 SER A O 1
ATOM 701 N N . PRO A 1 89 ? 14.372 8.675 -7.307 1.00 46.91 89 PRO A N 1
ATOM 702 C CA . PRO A 1 89 ? 13.010 8.253 -7.015 1.00 46.91 89 PRO A CA 1
ATOM 703 C C . PRO A 1 89 ? 12.263 8.056 -8.332 1.00 46.91 89 PRO A C 1
ATOM 705 O O . PRO A 1 89 ? 11.975 8.997 -9.084 1.00 46.91 89 PRO A O 1
ATOM 708 N N . GLY A 1 90 ? 11.989 6.795 -8.654 1.00 47.72 90 GLY A N 1
ATOM 709 C CA . GLY A 1 90 ? 11.019 6.469 -9.676 1.00 47.72 90 GLY A CA 1
ATOM 710 C C . GLY A 1 90 ? 9.672 6.993 -9.208 1.00 47.72 90 GLY A C 1
ATOM 711 O O . GLY A 1 90 ? 9.310 6.818 -8.053 1.00 47.72 90 GLY A O 1
ATOM 712 N N . ARG A 1 91 ? 8.911 7.643 -10.095 1.00 60.88 91 ARG A N 1
ATOM 713 C CA . ARG A 1 91 ? 7.526 8.068 -9.832 1.00 60.88 91 ARG A CA 1
ATOM 714 C C . ARG A 1 91 ? 6.665 6.846 -9.502 1.00 60.88 91 ARG A C 1
ATOM 716 O O . ARG A 1 91 ? 6.060 6.258 -10.400 1.00 60.88 91 ARG A O 1
ATOM 723 N N . GLY A 1 92 ? 6.668 6.432 -8.245 1.00 67.81 92 GLY A N 1
ATOM 724 C CA . GLY A 1 92 ? 5.807 5.382 -7.752 1.00 67.81 92 GLY A CA 1
ATOM 725 C C . GLY A 1 92 ? 4.417 5.914 -7.439 1.00 67.81 92 GLY A C 1
ATOM 726 O O . GLY A 1 92 ? 4.219 7.116 -7.259 1.00 67.81 92 GLY A O 1
ATOM 727 N N . PHE A 1 93 ? 3.432 5.026 -7.392 1.00 81.62 93 PHE A N 1
ATOM 728 C CA . PHE A 1 93 ? 2.127 5.349 -6.832 1.00 81.62 93 PHE A CA 1
ATOM 729 C C . PHE A 1 93 ? 1.667 4.249 -5.893 1.00 81.62 93 PHE A C 1
ATOM 731 O O . PHE A 1 93 ? 2.033 3.078 -6.017 1.0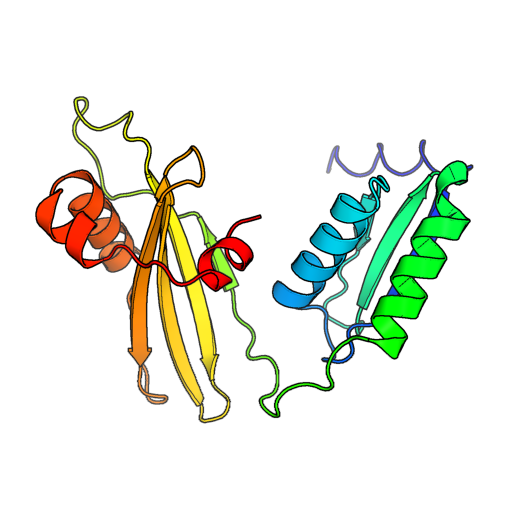0 81.62 93 PHE A O 1
ATOM 738 N N . ARG A 1 94 ? 0.802 4.662 -4.974 1.00 84.56 94 ARG A N 1
ATOM 739 C CA . ARG A 1 94 ? 0.124 3.803 -4.025 1.00 84.56 94 ARG A CA 1
ATOM 740 C C . ARG A 1 94 ? -1.376 4.016 -4.163 1.00 84.56 94 ARG A C 1
ATOM 742 O O . ARG A 1 94 ? -1.826 5.156 -4.266 1.00 84.56 94 ARG A O 1
ATOM 749 N N . ARG A 1 95 ? -2.151 2.935 -4.184 1.00 86.94 95 ARG A N 1
ATOM 750 C CA . ARG A 1 95 ? -3.610 3.012 -4.288 1.00 86.94 95 ARG A CA 1
ATOM 751 C C . ARG A 1 95 ? -4.285 1.899 -3.501 1.00 86.94 95 ARG A C 1
ATOM 753 O O . ARG A 1 95 ? -3.920 0.733 -3.635 1.00 86.94 95 ARG A O 1
ATOM 760 N N . ASP A 1 96 ? -5.322 2.265 -2.757 1.00 92.00 96 ASP A N 1
ATOM 761 C CA . ASP A 1 96 ? -6.182 1.301 -2.078 1.00 92.00 96 ASP A CA 1
ATOM 762 C C . ASP A 1 96 ? -6.864 0.373 -3.081 1.00 92.00 96 ASP A C 1
ATOM 764 O O . ASP A 1 96 ? -7.348 0.786 -4.142 1.00 92.00 96 ASP A O 1
ATOM 768 N N . LEU A 1 97 ? -6.908 -0.906 -2.726 1.00 93.81 97 LEU A N 1
ATOM 769 C CA . LEU A 1 97 ? -7.432 -1.953 -3.578 1.00 93.81 97 LEU A CA 1
ATOM 770 C C . LEU A 1 97 ? -8.575 -2.670 -2.869 1.00 93.81 97 LEU A C 1
ATOM 772 O O . LEU A 1 97 ? -8.434 -3.150 -1.749 1.00 93.81 97 LEU A O 1
ATOM 776 N N . LEU A 1 98 ? -9.708 -2.800 -3.552 1.00 95.69 98 LEU A N 1
ATOM 777 C CA . LEU A 1 98 ? -10.799 -3.646 -3.080 1.00 95.69 98 LEU A CA 1
ATOM 778 C C . LEU A 1 98 ? -10.716 -5.019 -3.749 1.00 95.69 98 LEU A C 1
ATOM 780 O O . LEU A 1 98 ? -10.563 -5.080 -4.978 1.00 95.69 98 LEU A O 1
ATOM 784 N N . PRO A 1 99 ? -10.896 -6.120 -2.999 1.00 95.75 99 PRO A N 1
ATOM 785 C CA . PRO A 1 99 ? -11.025 -7.446 -3.582 1.00 95.75 99 PRO A CA 1
ATOM 786 C C . PRO A 1 99 ? -12.076 -7.506 -4.696 1.00 95.75 99 PRO A C 1
ATOM 788 O O . PRO A 1 99 ? -13.006 -6.692 -4.800 1.00 95.75 99 PRO A O 1
ATOM 791 N N . GLN A 1 100 ? -11.926 -8.485 -5.580 1.00 93.88 100 GLN A N 1
ATOM 792 C CA . GLN A 1 100 ? -12.991 -8.820 -6.516 1.00 93.88 100 GLN A CA 1
ATOM 793 C C . GLN A 1 100 ? -14.198 -9.381 -5.744 1.00 93.88 100 GLN A C 1
ATOM 795 O O . GLN A 1 100 ? -14.011 -10.087 -4.765 1.00 93.88 100 GLN A O 1
ATOM 800 N N . ARG A 1 101 ? -15.420 -9.039 -6.187 1.00 90.31 101 ARG A N 1
ATOM 801 C CA . ARG A 1 101 ? -16.740 -9.458 -5.655 1.00 90.31 101 ARG A CA 1
ATOM 802 C C . ARG A 1 101 ? -16.698 -10.613 -4.634 1.00 90.31 101 ARG A C 1
ATOM 804 O O . ARG A 1 101 ? -16.673 -11.781 -5.014 1.00 90.31 101 ARG A O 1
ATOM 811 N N . LEU A 1 102 ? -16.751 -10.268 -3.352 1.00 92.38 102 LEU A N 1
ATOM 812 C CA . LEU A 1 102 ? -16.836 -11.226 -2.250 1.00 92.38 102 LEU A CA 1
ATOM 813 C C . LEU A 1 102 ? -18.272 -11.728 -2.063 1.00 92.38 102 LEU A C 1
ATOM 815 O O . LEU A 1 102 ? -19.234 -11.025 -2.382 1.00 92.38 102 LEU A O 1
ATOM 819 N N . SER A 1 103 ? -18.425 -12.944 -1.531 1.00 92.31 103 SER A N 1
ATOM 820 C CA . SER A 1 103 ? -19.730 -13.412 -1.056 1.00 92.31 103 SER A CA 1
ATOM 821 C C . SER A 1 103 ? -20.133 -12.642 0.205 1.00 92.31 103 SER A C 1
ATOM 823 O O . SER A 1 103 ? -19.274 -12.141 0.930 1.00 92.31 103 SER A O 1
ATOM 825 N N . LYS A 1 104 ? -21.438 -12.584 0.513 1.00 91.12 104 LYS A N 1
ATOM 826 C CA . LYS A 1 104 ? -21.940 -11.892 1.718 1.00 91.12 104 LYS A CA 1
ATOM 827 C C . LYS A 1 104 ? -21.254 -12.367 3.003 1.00 91.12 104 LYS A C 1
ATOM 829 O O . LYS A 1 104 ? -20.929 -11.550 3.847 1.00 91.12 104 LYS A O 1
ATOM 834 N N . SER A 1 105 ? -20.981 -13.667 3.113 1.00 93.88 105 SER A N 1
ATOM 835 C CA . SER A 1 105 ? -20.318 -14.268 4.277 1.00 93.88 105 SER A CA 1
ATOM 836 C C . SER A 1 105 ? -18.875 -13.798 4.502 1.00 93.88 105 SER A C 1
ATOM 838 O O . SER A 1 105 ? -18.342 -14.015 5.581 1.00 93.88 105 SER A O 1
ATOM 840 N N . HIS A 1 106 ? -18.239 -13.181 3.502 1.00 93.12 106 HIS A N 1
ATOM 841 C CA . HIS A 1 106 ? -16.858 -12.694 3.573 1.00 93.12 106 HIS A CA 1
ATOM 842 C C . HIS A 1 106 ? -16.758 -11.183 3.339 1.00 93.12 106 HIS A C 1
ATOM 844 O O . HIS A 1 106 ? -15.654 -10.672 3.183 1.00 93.12 106 HIS A O 1
ATOM 850 N N . ALA A 1 107 ? -17.884 -10.464 3.277 1.00 91.44 107 ALA A N 1
ATOM 851 C CA . ALA A 1 107 ? -17.886 -9.023 3.037 1.00 91.44 107 ALA A CA 1
ATOM 852 C C . ALA A 1 107 ? -17.199 -8.248 4.177 1.00 91.44 107 ALA A C 1
ATOM 854 O O . ALA A 1 107 ? -16.487 -7.286 3.908 1.00 91.44 107 ALA A O 1
ATOM 855 N N . ASP A 1 108 ? -17.339 -8.729 5.415 1.00 93.25 108 ASP A N 1
ATOM 856 C CA . ASP A 1 108 ? -16.807 -8.093 6.628 1.00 93.25 108 ASP A CA 1
ATOM 857 C C . ASP A 1 108 ? -15.414 -8.623 7.026 1.00 93.25 108 ASP A C 1
ATOM 859 O O . ASP A 1 108 ? -15.077 -8.719 8.207 1.00 93.25 108 ASP A O 1
ATOM 863 N N . HIS A 1 109 ? -14.582 -9.022 6.057 1.00 95.94 109 HIS A N 1
ATOM 864 C CA . HIS A 1 109 ? -13.227 -9.488 6.364 1.00 95.94 109 HIS A CA 1
ATOM 865 C C . HIS A 1 109 ? -12.348 -8.357 6.940 1.00 95.94 109 HIS A C 1
ATOM 867 O O . HIS A 1 109 ? -12.471 -7.198 6.537 1.00 95.94 109 HIS A O 1
ATOM 873 N N . PRO A 1 110 ? -11.361 -8.669 7.800 1.00 96.50 110 PRO A N 1
ATOM 874 C CA . PRO A 1 110 ? -10.522 -7.646 8.426 1.00 96.50 110 PRO A CA 1
ATOM 875 C C . PRO A 1 110 ? -9.379 -7.149 7.531 1.00 96.50 110 PRO A C 1
ATOM 877 O O . PRO A 1 110 ? -8.630 -6.271 7.942 1.00 96.50 110 PRO A O 1
ATOM 880 N N . TRP A 1 111 ? -9.174 -7.724 6.345 1.00 97.19 111 TRP A N 1
ATOM 881 C CA . TRP A 1 111 ? -8.014 -7.415 5.505 1.00 97.19 111 TRP A CA 1
ATOM 882 C C . TRP A 1 111 ? -8.177 -6.120 4.703 1.00 97.19 111 TRP A C 1
ATOM 884 O O . TRP A 1 111 ? -9.220 -5.873 4.103 1.00 97.19 111 TRP A O 1
ATOM 894 N N . VAL A 1 112 ? -7.121 -5.314 4.657 1.00 96.19 112 VAL A N 1
ATOM 895 C CA . VAL A 1 112 ? -7.003 -4.088 3.860 1.00 96.19 112 VAL A CA 1
ATOM 896 C C . VAL A 1 112 ? -5.905 -4.305 2.824 1.00 96.19 112 VAL A C 1
ATOM 898 O O . VAL A 1 112 ? -4.853 -4.841 3.165 1.00 96.19 112 VAL A O 1
ATOM 901 N N . PHE A 1 113 ? -6.135 -3.894 1.574 1.00 95.88 113 PHE A N 1
ATOM 902 C CA . PHE A 1 113 ? -5.226 -4.150 0.454 1.00 95.88 113 PHE A CA 1
ATOM 903 C C . PHE A 1 113 ? -4.798 -2.866 -0.243 1.00 95.88 113 PHE A C 1
ATOM 905 O O . PHE A 1 113 ? -5.558 -1.904 -0.342 1.00 95.88 113 PHE A O 1
ATOM 912 N N . CYS A 1 114 ? -3.577 -2.881 -0.759 1.00 94.31 114 CYS A N 1
ATOM 913 C CA . CYS A 1 114 ? -2.977 -1.754 -1.442 1.00 94.31 114 CYS A CA 1
ATOM 914 C C . CYS A 1 114 ? -2.127 -2.235 -2.620 1.00 94.31 114 CYS A C 1
ATOM 916 O O . CYS A 1 114 ? -1.352 -3.182 -2.500 1.00 94.31 114 CYS A O 1
ATOM 918 N N . HIS A 1 115 ? -2.252 -1.556 -3.756 1.00 92.44 115 HIS A N 1
ATOM 919 C CA . HIS A 1 115 ? -1.360 -1.699 -4.901 1.00 92.44 115 HIS A CA 1
ATOM 920 C C . HIS A 1 115 ? -0.270 -0.631 -4.816 1.00 92.44 115 HIS A C 1
ATOM 922 O O . HIS A 1 115 ? -0.570 0.563 -4.782 1.00 92.44 115 HIS A O 1
ATOM 928 N N . TYR A 1 116 ? 0.985 -1.070 -4.787 1.00 88.69 116 TYR A N 1
ATOM 929 C CA . TYR A 1 116 ? 2.159 -0.222 -4.950 1.00 88.69 116 TYR A CA 1
ATOM 930 C C . TYR A 1 116 ? 2.830 -0.503 -6.296 1.00 88.69 116 TYR A C 1
ATOM 932 O O . TYR A 1 116 ? 2.919 -1.654 -6.733 1.00 88.69 116 TYR A O 1
ATOM 940 N N . GLN A 1 117 ? 3.312 0.538 -6.960 1.00 89.12 117 GLN A N 1
ATOM 941 C CA . GLN A 1 117 ? 4.069 0.419 -8.198 1.00 89.12 117 GLN A CA 1
ATOM 942 C C . GLN A 1 117 ? 5.156 1.482 -8.244 1.00 89.12 117 GLN A C 1
ATOM 944 O O . GLN A 1 117 ? 4.895 2.622 -7.890 1.00 89.12 117 GLN A O 1
ATOM 949 N N . GLU A 1 118 ? 6.324 1.128 -8.771 1.00 86.56 118 GLU A N 1
ATOM 950 C CA . GLU A 1 118 ? 7.463 2.022 -8.957 1.00 86.56 118 GLU A CA 1
ATOM 951 C C . GLU A 1 118 ? 8.246 1.652 -10.224 1.00 86.56 118 GLU A C 1
ATOM 953 O O . GLU A 1 118 ? 8.262 0.497 -10.658 1.00 86.56 118 GLU A O 1
ATOM 958 N N . LYS A 1 119 ? 8.895 2.637 -10.852 1.00 84.19 119 LYS A N 1
ATOM 959 C CA . LYS A 1 119 ? 9.849 2.396 -11.938 1.00 84.19 119 LYS A CA 1
ATOM 960 C C . LYS A 1 119 ? 11.271 2.414 -11.379 1.00 84.19 119 LYS A C 1
ATOM 962 O O . LYS A 1 119 ? 11.709 3.444 -10.889 1.00 84.19 119 LYS A O 1
ATOM 967 N N . LEU A 1 120 ? 11.987 1.304 -11.513 1.00 81.50 120 LEU A N 1
ATOM 968 C CA . LEU A 1 120 ? 13.361 1.158 -11.038 1.00 81.50 120 LEU A CA 1
ATOM 969 C C . LEU A 1 120 ? 14.357 1.931 -11.931 1.00 81.50 120 LEU A C 1
ATOM 971 O O . LEU A 1 120 ? 14.047 2.196 -13.100 1.00 81.50 120 LEU A O 1
ATOM 975 N N . PRO A 1 121 ? 15.569 2.259 -11.432 1.00 79.75 121 PRO A N 1
ATOM 976 C CA . PRO A 1 121 ? 16.577 3.018 -12.186 1.00 79.75 121 PRO A CA 1
ATOM 977 C C . PRO A 1 121 ? 16.992 2.385 -13.518 1.00 79.75 121 PRO A C 1
ATOM 979 O O . PRO A 1 121 ? 17.278 3.091 -14.481 1.00 79.75 121 PRO A O 1
ATOM 982 N N . ASP A 1 122 ? 16.983 1.055 -13.598 1.00 80.50 122 ASP A N 1
ATOM 983 C CA . ASP A 1 122 ? 17.287 0.296 -14.818 1.00 80.50 122 ASP A CA 1
ATOM 984 C C . ASP A 1 122 ? 16.105 0.211 -15.804 1.00 80.50 122 ASP A C 1
ATOM 986 O O . ASP A 1 122 ? 16.160 -0.489 -16.815 1.00 80.50 122 ASP A O 1
ATOM 990 N N . GLY A 1 123 ? 15.014 0.923 -15.516 1.00 84.88 123 GLY A N 1
ATOM 991 C CA . GLY A 1 123 ? 13.817 0.983 -16.340 1.00 84.88 123 GLY A CA 1
ATOM 992 C C . GLY A 1 123 ? 12.819 -0.151 -16.110 1.00 84.88 123 GLY A C 1
ATOM 993 O O . GLY A 1 123 ? 11.724 -0.078 -16.677 1.00 84.88 123 GLY A O 1
ATOM 994 N N . ARG A 1 124 ? 13.139 -1.160 -15.285 1.00 87.69 124 ARG A N 1
ATOM 995 C CA . ARG A 1 124 ? 12.184 -2.201 -14.868 1.00 87.69 124 ARG A CA 1
ATOM 996 C C . ARG A 1 124 ? 11.043 -1.605 -14.042 1.00 87.69 124 ARG A C 1
ATOM 998 O O . ARG A 1 124 ? 11.146 -0.500 -13.513 1.00 87.69 124 ARG A O 1
ATOM 1005 N N . GLN A 1 125 ? 9.938 -2.339 -13.927 1.00 89.25 125 GLN A N 1
ATOM 1006 C CA . GLN A 1 125 ? 8.822 -1.946 -13.061 1.00 89.25 125 GLN A CA 1
ATOM 1007 C C . GLN A 1 125 ? 8.752 -2.855 -11.846 1.00 89.25 125 GLN A C 1
ATOM 1009 O O . GLN A 1 125 ? 8.622 -4.067 -11.990 1.00 89.25 125 GLN A O 1
ATOM 1014 N N . TYR A 1 126 ? 8.785 -2.270 -10.659 1.00 88.12 126 TYR A N 1
ATOM 1015 C CA . TYR A 1 126 ? 8.426 -2.958 -9.432 1.00 88.12 126 TYR A CA 1
ATOM 1016 C C . TYR A 1 126 ? 6.931 -2.765 -9.173 1.00 88.12 126 TYR A C 1
ATOM 1018 O O . TYR A 1 126 ? 6.391 -1.670 -9.334 1.00 88.12 126 TYR A O 1
ATOM 1026 N N . GLN A 1 127 ? 6.243 -3.841 -8.813 1.00 92.81 127 GLN A N 1
ATOM 1027 C CA . GLN A 1 127 ? 4.854 -3.808 -8.378 1.00 92.81 127 GLN A CA 1
ATOM 1028 C C . GLN A 1 127 ? 4.694 -4.688 -7.151 1.00 92.81 127 GLN A C 1
ATOM 1030 O O . GLN A 1 127 ? 5.284 -5.764 -7.080 1.00 92.81 127 GLN A O 1
ATOM 1035 N N . ALA A 1 128 ? 3.841 -4.273 -6.225 1.00 93.31 128 ALA A N 1
ATOM 1036 C CA . ALA A 1 128 ? 3.495 -5.068 -5.066 1.00 93.31 128 ALA A CA 1
ATOM 1037 C C . ALA A 1 128 ? 2.000 -4.984 -4.757 1.00 93.31 128 ALA A C 1
ATOM 1039 O O . ALA A 1 128 ? 1.370 -3.932 -4.883 1.00 93.31 128 ALA A O 1
ATOM 1040 N N . LEU A 1 129 ? 1.444 -6.116 -4.331 1.00 96.06 129 LEU A N 1
ATOM 1041 C CA . LEU A 1 129 ? 0.197 -6.174 -3.589 1.00 96.06 129 LEU A CA 1
ATOM 1042 C C . LEU A 1 129 ? 0.572 -6.278 -2.118 1.00 96.06 129 LEU A C 1
ATOM 1044 O O . LEU A 1 129 ? 1.099 -7.301 -1.686 1.00 96.06 129 LEU A O 1
ATOM 1048 N N . LEU A 1 130 ? 0.288 -5.228 -1.367 1.00 94.94 130 LEU A N 1
ATOM 1049 C CA . LEU A 1 130 ? 0.460 -5.195 0.075 1.00 94.94 130 LEU A CA 1
ATOM 1050 C C . LEU A 1 130 ? -0.890 -5.472 0.728 1.00 94.94 130 LEU A C 1
ATOM 1052 O O . LEU A 1 130 ? -1.932 -5.044 0.217 1.00 94.94 130 LEU A O 1
ATOM 1056 N N . PHE A 1 131 ? -0.883 -6.137 1.876 1.00 95.81 131 PHE A N 1
ATOM 1057 C CA . PHE A 1 131 ? -2.073 -6.267 2.702 1.00 95.81 131 PHE A CA 1
ATOM 1058 C C . PHE A 1 131 ? -1.741 -6.289 4.186 1.00 95.81 131 PHE A C 1
ATOM 1060 O O . PHE A 1 131 ? -0.632 -6.625 4.595 1.00 95.81 131 PHE A O 1
ATOM 1067 N N . ARG A 1 132 ? -2.730 -5.917 4.990 1.00 96.06 132 ARG A N 1
ATOM 1068 C CA . ARG A 1 132 ? -2.661 -5.982 6.447 1.00 96.06 132 ARG A CA 1
ATOM 1069 C C . ARG A 1 132 ? -4.024 -6.256 7.042 1.00 96.06 132 ARG A C 1
ATOM 1071 O O . ARG A 1 132 ? -5.041 -6.051 6.378 1.00 96.06 132 ARG A O 1
ATOM 1078 N N . ASP A 1 133 ? -4.067 -6.670 8.294 1.00 95.69 133 ASP A N 1
ATOM 1079 C CA . ASP A 1 133 ? -5.315 -6.664 9.046 1.00 95.69 133 ASP A CA 1
ATOM 1080 C C . ASP A 1 133 ? -5.701 -5.230 9.466 1.00 95.69 133 ASP A C 1
ATOM 1082 O O . ASP A 1 133 ? -4.887 -4.298 9.501 1.00 95.69 133 ASP A O 1
ATOM 1086 N N . GLN A 1 134 ? -6.976 -5.025 9.796 1.00 90.19 134 GLN A N 1
ATOM 1087 C CA . GLN A 1 134 ? -7.500 -3.737 10.257 1.00 90.19 134 GLN A CA 1
ATOM 1088 C C . GLN A 1 134 ? -6.772 -3.226 11.506 1.00 90.19 134 GLN A C 1
ATOM 1090 O O . GLN A 1 134 ? -6.560 -2.019 11.617 1.00 90.19 134 GLN A O 1
ATOM 1095 N N . LYS A 1 135 ? -6.346 -4.136 12.394 1.00 90.44 135 LYS A N 1
ATOM 1096 C CA . LYS A 1 135 ? -5.642 -3.817 13.644 1.00 90.44 135 LYS A CA 1
ATOM 1097 C C . LYS A 1 135 ? -4.154 -3.509 13.454 1.00 90.44 135 LYS A C 1
ATOM 1099 O O . LYS A 1 135 ? -3.531 -3.079 14.417 1.00 90.44 135 LYS A O 1
ATOM 1104 N N . ARG A 1 136 ? -3.601 -3.687 12.245 1.00 89.19 136 ARG A N 1
ATOM 1105 C CA . ARG A 1 136 ? -2.176 -3.465 11.930 1.00 89.19 136 ARG A CA 1
ATOM 1106 C C . ARG A 1 136 ? -1.235 -4.339 12.763 1.00 89.19 136 ARG A C 1
ATOM 1108 O O . ARG A 1 136 ? -0.161 -3.902 13.159 1.00 89.19 136 ARG A O 1
ATOM 1115 N N . THR A 1 137 ? -1.662 -5.561 13.048 1.00 89.88 137 THR A N 1
ATOM 1116 C CA . THR A 1 137 ? -0.880 -6.565 13.778 1.00 89.88 137 THR A CA 1
ATOM 1117 C C . THR A 1 137 ? -0.286 -7.621 12.859 1.00 89.88 137 THR A C 1
ATOM 1119 O O . THR A 1 137 ? 0.615 -8.349 13.254 1.00 89.88 137 THR A O 1
ATOM 1122 N N . THR A 1 138 ? -0.785 -7.726 11.629 1.00 93.75 138 THR A N 1
ATOM 1123 C CA . THR A 1 138 ? -0.335 -8.721 10.661 1.00 93.75 138 THR A CA 1
ATOM 1124 C C . THR A 1 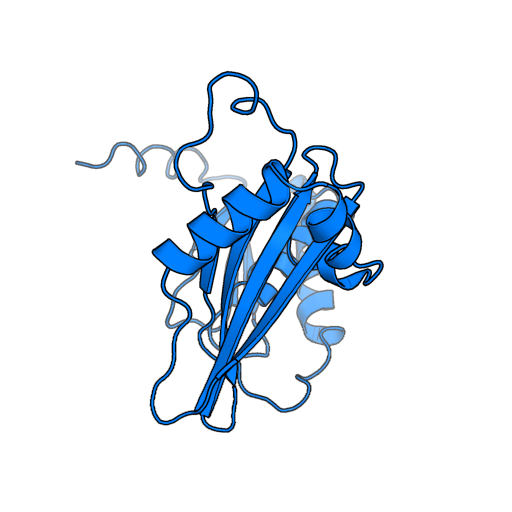138 ? -0.223 -8.084 9.290 1.00 93.75 138 THR A C 1
ATOM 1126 O O . THR A 1 138 ? -1.153 -7.415 8.835 1.00 93.75 138 THR A O 1
ATOM 1129 N N . PHE A 1 139 ? 0.902 -8.331 8.623 1.00 93.69 139 PHE A N 1
ATOM 1130 C CA . PHE A 1 139 ? 1.232 -7.763 7.324 1.00 93.69 139 PHE A CA 1
ATOM 1131 C C . PHE A 1 139 ? 1.614 -8.869 6.358 1.00 93.69 139 PHE A C 1
ATOM 1133 O O . PHE A 1 139 ? 2.157 -9.903 6.742 1.00 93.69 139 PHE A O 1
ATOM 1140 N N . GLY A 1 140 ? 1.335 -8.636 5.087 1.00 94.81 140 GLY A N 1
ATOM 1141 C CA . GLY A 1 140 ? 1.766 -9.516 4.025 1.00 94.81 140 GLY A CA 1
ATOM 1142 C C . GLY A 1 140 ? 1.976 -8.769 2.725 1.00 94.81 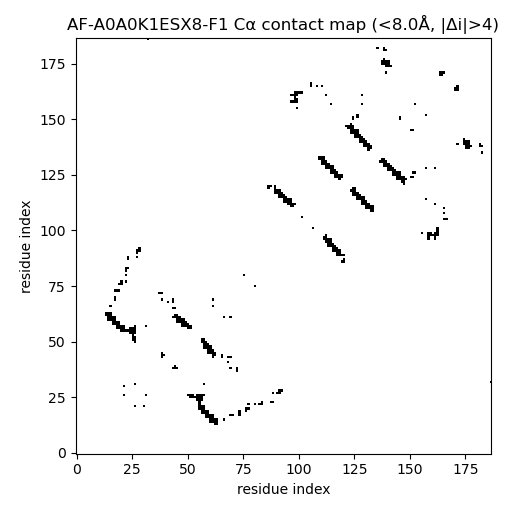140 GLY A C 1
ATOM 1143 O O . GLY A 1 140 ? 1.503 -7.642 2.528 1.00 94.81 140 GLY A O 1
ATOM 1144 N N . ARG A 1 141 ? 2.721 -9.402 1.825 1.00 95.56 141 ARG A N 1
ATOM 1145 C CA . ARG A 1 141 ? 3.039 -8.829 0.521 1.00 95.56 141 ARG A CA 1
ATOM 1146 C C . ARG A 1 141 ? 3.200 -9.893 -0.547 1.00 95.56 141 ARG A C 1
ATOM 1148 O O . ARG A 1 141 ? 3.606 -11.022 -0.292 1.00 95.56 141 ARG A O 1
ATOM 1155 N N . ARG A 1 142 ? 2.943 -9.489 -1.785 1.00 95.56 142 ARG A N 1
ATOM 1156 C CA . ARG A 1 142 ? 3.392 -10.195 -2.980 1.00 95.56 142 ARG A CA 1
ATOM 1157 C C . ARG A 1 142 ? 3.999 -9.196 -3.944 1.00 95.56 142 ARG A C 1
ATOM 1159 O O . ARG A 1 142 ? 3.364 -8.197 -4.259 1.00 95.56 142 ARG A O 1
ATOM 1166 N N . GLU A 1 143 ? 5.195 -9.497 -4.425 1.00 92.25 143 GLU A N 1
ATOM 1167 C CA . GLU A 1 143 ? 5.998 -8.580 -5.231 1.00 92.25 143 GLU A CA 1
ATOM 1168 C C . GLU A 1 143 ? 6.261 -9.148 -6.625 1.00 92.25 143 GLU A C 1
ATOM 1170 O O . GLU A 1 143 ? 6.317 -10.365 -6.833 1.00 92.25 143 GLU A O 1
ATOM 1175 N N . TRP A 1 144 ? 6.446 -8.245 -7.582 1.00 94.19 144 TRP A N 1
ATOM 1176 C CA . TRP A 1 144 ? 6.839 -8.546 -8.949 1.00 94.19 144 TRP A CA 1
ATOM 1177 C C . TRP A 1 144 ? 7.846 -7.512 -9.433 1.00 94.19 144 TRP A C 1
ATOM 1179 O O . TRP A 1 144 ? 7.616 -6.309 -9.327 1.00 94.19 144 TRP A O 1
ATOM 1189 N N . VAL A 1 145 ? 8.925 -7.991 -10.047 1.00 90.69 145 VAL A N 1
ATOM 1190 C CA . VAL A 1 145 ? 9.839 -7.162 -10.833 1.00 90.69 145 VAL A CA 1
ATOM 1191 C C . VAL A 1 145 ? 9.638 -7.519 -12.297 1.00 90.69 145 VAL A C 1
ATOM 1193 O O . VAL A 1 145 ? 9.877 -8.650 -12.717 1.00 90.69 145 VAL A O 1
ATOM 1196 N N . LEU A 1 146 ? 9.147 -6.557 -13.066 1.00 91.44 146 LEU A N 1
ATOM 1197 C CA . LEU A 1 146 ? 8.720 -6.727 -14.447 1.00 91.44 146 LEU A CA 1
ATOM 1198 C C . LEU A 1 146 ? 9.747 -6.101 -15.404 1.00 91.44 146 LEU A C 1
ATOM 1200 O O . LEU A 1 146 ? 10.358 -5.081 -15.067 1.00 91.44 146 LEU A O 1
ATOM 1204 N N . PRO A 1 147 ? 9.938 -6.674 -16.606 1.00 92.00 147 PRO A N 1
ATOM 1205 C CA . PRO A 1 147 ? 10.876 -6.144 -17.591 1.00 92.00 147 PRO A CA 1
ATOM 1206 C C . PRO A 1 147 ? 10.558 -4.705 -18.016 1.00 92.00 147 PRO A C 1
ATOM 1208 O O . PRO A 1 147 ? 9.398 -4.293 -18.072 1.00 92.00 147 PRO A O 1
ATOM 1211 N N . ALA A 1 148 ? 11.594 -3.961 -18.412 1.00 86.69 148 ALA A N 1
ATOM 1212 C CA . ALA A 1 148 ? 11.457 -2.601 -18.939 1.00 86.69 148 ALA A CA 1
ATOM 1213 C C . ALA A 1 148 ? 10.655 -2.536 -20.256 1.00 86.69 148 ALA A C 1
ATOM 1215 O O . ALA A 1 148 ? 10.041 -1.516 -20.563 1.00 86.69 148 ALA A O 1
ATOM 1216 N N . THR A 1 149 ? 10.633 -3.632 -21.021 1.00 85.00 149 THR A N 1
ATOM 1217 C CA . THR A 1 149 ? 9.998 -3.750 -22.347 1.00 85.00 149 THR A CA 1
ATOM 1218 C C . THR A 1 149 ? 8.472 -3.854 -22.313 1.00 85.00 149 THR A C 1
ATOM 1220 O O . THR A 1 149 ? 7.843 -3.986 -23.360 1.00 85.00 149 THR A O 1
ATOM 1223 N N . GLY A 1 150 ? 7.864 -3.759 -21.131 1.00 68.19 150 GLY A N 1
ATOM 1224 C CA . GLY A 1 150 ? 6.422 -3.816 -20.957 1.00 68.19 150 GLY A CA 1
ATOM 1225 C C . GLY A 1 150 ? 6.006 -5.050 -20.172 1.00 68.19 150 GLY A C 1
ATOM 1226 O O . GLY A 1 150 ? 6.285 -6.189 -20.528 1.00 68.19 150 GLY A O 1
ATOM 1227 N N . GLY A 1 151 ? 5.310 -4.796 -19.076 1.00 75.75 151 GLY A N 1
ATOM 1228 C CA . GLY A 1 151 ? 4.741 -5.793 -18.192 1.00 75.75 151 GLY A CA 1
ATOM 1229 C C . GLY A 1 151 ? 4.070 -5.040 -17.061 1.00 75.75 151 GLY A C 1
ATOM 1230 O O . GLY A 1 151 ? 4.679 -4.158 -16.464 1.00 75.75 151 GLY A O 1
ATOM 1231 N N . ARG A 1 152 ? 2.798 -5.332 -16.799 1.00 84.38 152 ARG A N 1
ATOM 1232 C CA . ARG A 1 152 ? 2.089 -4.816 -15.628 1.00 84.38 152 ARG A CA 1
ATOM 1233 C C . ARG A 1 152 ? 1.169 -5.891 -15.097 1.00 84.38 152 ARG A C 1
ATOM 1235 O O . ARG A 1 152 ? 0.466 -6.532 -15.881 1.00 84.38 152 ARG A O 1
ATOM 1242 N N . ILE A 1 153 ? 1.130 -6.055 -13.783 1.00 92.12 153 ILE A N 1
ATOM 1243 C CA . ILE A 1 153 ? 0.043 -6.800 -13.171 1.00 92.12 153 ILE A CA 1
ATOM 1244 C C . ILE A 1 153 ? -1.153 -5.854 -13.168 1.00 92.12 153 ILE A C 1
ATOM 1246 O O . ILE A 1 153 ? -1.193 -4.858 -12.453 1.00 92.12 153 ILE A O 1
ATOM 1250 N N . GLY A 1 154 ? -2.105 -6.111 -14.064 1.00 90.44 154 GLY A N 1
ATOM 1251 C CA . GLY A 1 154 ? -3.291 -5.272 -14.175 1.00 90.44 154 GLY A CA 1
ATOM 1252 C C . GLY A 1 154 ? -4.114 -5.294 -12.886 1.00 90.44 154 GLY A C 1
ATOM 1253 O O . GLY A 1 154 ? -4.202 -6.326 -12.218 1.00 90.44 154 GLY A O 1
ATOM 1254 N N . GLU A 1 155 ? -4.791 -4.182 -12.592 1.00 91.81 155 GLU A N 1
ATOM 1255 C CA . GLU A 1 155 ? -5.689 -4.057 -11.437 1.00 91.81 155 GLU A CA 1
ATOM 1256 C C . GLU A 1 155 ? -6.663 -5.251 -11.299 1.00 91.81 155 GLU A C 1
ATOM 1258 O O . GLU A 1 155 ? -6.769 -5.783 -10.196 1.00 91.81 155 GLU A O 1
ATOM 1263 N N . PRO A 1 156 ? -7.298 -5.792 -12.367 1.00 95.25 156 PRO A N 1
ATOM 1264 C CA . PRO A 1 156 ? -8.159 -6.973 -12.237 1.00 95.25 156 PRO A CA 1
ATOM 1265 C C . PRO A 1 156 ? -7.451 -8.210 -11.663 1.00 95.25 156 PRO A C 1
ATOM 1267 O O . PRO A 1 156 ? -8.038 -8.935 -10.859 1.00 95.25 156 PRO A O 1
ATOM 1270 N N . ALA A 1 157 ? -6.190 -8.448 -12.038 1.00 96.00 157 ALA A N 1
ATOM 1271 C CA . ALA A 1 157 ? -5.408 -9.569 -11.522 1.00 96.00 157 ALA A CA 1
ATOM 1272 C C . ALA A 1 157 ? -5.058 -9.365 -10.041 1.00 96.00 157 ALA A C 1
ATOM 1274 O O . ALA A 1 157 ? -5.167 -10.304 -9.252 1.00 96.00 157 ALA A O 1
ATOM 1275 N N . MET A 1 158 ? -4.728 -8.132 -9.645 1.00 96.56 158 MET A N 1
ATOM 1276 C CA . MET A 1 158 ? -4.483 -7.800 -8.240 1.00 96.56 158 MET A CA 1
ATOM 1277 C C . MET A 1 158 ? -5.740 -7.950 -7.386 1.00 96.56 158 MET A C 1
ATOM 1279 O O . MET A 1 158 ? -5.692 -8.563 -6.324 1.00 96.56 158 MET A O 1
ATOM 1283 N N . ARG A 1 159 ? -6.893 -7.467 -7.867 1.00 97.62 159 ARG A N 1
ATOM 1284 C CA . ARG A 1 159 ? -8.179 -7.614 -7.164 1.00 97.62 159 ARG A CA 1
ATOM 1285 C C . ARG A 1 159 ? -8.574 -9.079 -6.999 1.00 97.62 159 ARG A C 1
ATOM 1287 O O . ARG A 1 159 ? -9.127 -9.450 -5.964 1.00 97.62 159 ARG A O 1
ATOM 1294 N N . LYS A 1 160 ? -8.271 -9.917 -7.996 1.00 97.88 160 LYS A N 1
ATOM 1295 C CA . LYS A 1 160 ? -8.460 -11.370 -7.917 1.00 97.88 160 LYS A CA 1
ATOM 1296 C C . LYS A 1 160 ? -7.535 -12.008 -6.878 1.00 97.88 160 LYS A C 1
ATOM 1298 O O . LYS A 1 160 ? -7.981 -12.882 -6.142 1.00 97.88 160 LYS A O 1
ATOM 1303 N N . LEU A 1 161 ? -6.275 -11.580 -6.787 1.00 97.94 161 LEU A N 1
ATOM 1304 C CA . LEU A 1 161 ? -5.359 -12.072 -5.754 1.00 97.94 161 LEU A CA 1
ATOM 1305 C C . LEU A 1 161 ? -5.796 -11.632 -4.351 1.00 97.94 161 LEU A C 1
ATOM 1307 O O . LEU A 1 161 ? -5.849 -12.469 -3.459 1.00 97.94 161 LEU A O 1
ATOM 1311 N N . ALA A 1 162 ? -6.195 -10.371 -4.173 1.00 98.00 162 ALA A N 1
ATOM 1312 C CA . ALA A 1 162 ? -6.759 -9.877 -2.916 1.00 98.00 162 ALA A CA 1
ATOM 1313 C C . ALA A 1 162 ? -7.992 -10.691 -2.489 1.00 98.00 162 ALA A C 1
ATOM 1315 O O . ALA A 1 162 ? -8.100 -11.10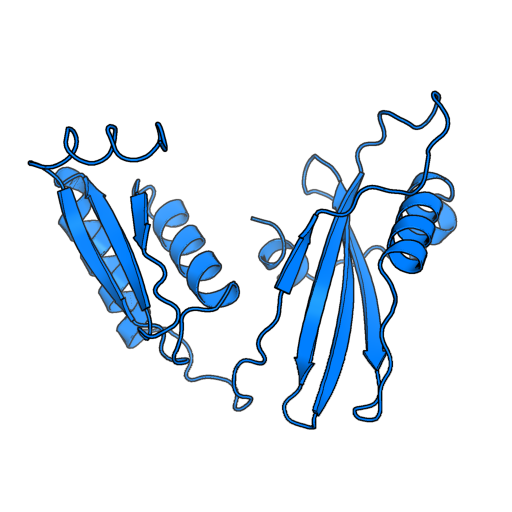3 -1.339 1.00 98.00 162 ALA A O 1
ATOM 1316 N N . TRP A 1 163 ? -8.881 -11.014 -3.435 1.00 98.19 163 TRP A N 1
ATOM 1317 C CA . TRP A 1 163 ? -9.999 -11.929 -3.186 1.00 98.19 163 TRP A CA 1
ATOM 1318 C C . TRP A 1 163 ? -9.527 -13.311 -2.720 1.00 98.19 163 TRP A C 1
ATOM 1320 O O . TRP A 1 163 ? -10.040 -13.815 -1.726 1.00 98.19 163 TRP A O 1
ATOM 1330 N N . ARG A 1 164 ? -8.516 -13.906 -3.370 1.00 98.06 164 ARG A N 1
ATOM 1331 C CA . ARG A 1 164 ? -7.965 -15.198 -2.928 1.00 98.06 164 ARG A CA 1
ATOM 1332 C C . ARG A 1 164 ? -7.400 -15.122 -1.512 1.00 98.06 164 ARG A C 1
ATOM 1334 O O . ARG A 1 164 ? -7.697 -16.004 -0.728 1.00 98.06 164 ARG A O 1
ATOM 1341 N N . ILE A 1 165 ? -6.668 -14.066 -1.162 1.00 98.06 165 ILE A N 1
ATOM 1342 C CA . ILE A 1 165 ? -6.112 -13.876 0.191 1.00 98.06 165 ILE A CA 1
ATOM 1343 C C . ILE A 1 165 ? -7.215 -13.855 1.264 1.00 98.06 165 ILE A C 1
ATOM 1345 O O . ILE A 1 165 ? -7.023 -14.338 2.381 1.00 98.06 165 ILE A O 1
ATOM 1349 N N . VAL A 1 166 ? -8.394 -13.317 0.944 1.00 97.88 166 VAL A N 1
ATOM 1350 C CA . VAL A 1 166 ? -9.544 -13.371 1.857 1.00 97.88 166 VAL A CA 1
ATOM 1351 C C . VAL A 1 166 ? -10.079 -14.800 1.983 1.00 97.88 166 VAL A C 1
ATOM 1353 O O . VAL A 1 166 ? -10.294 -15.272 3.099 1.00 97.88 166 VAL A O 1
ATOM 1356 N N . MET A 1 167 ? -10.282 -15.474 0.850 1.00 97.69 167 MET A N 1
ATOM 1357 C CA . MET A 1 167 ? -10.979 -16.763 0.765 1.00 97.69 167 MET A CA 1
ATOM 1358 C C . MET A 1 167 ? -10.121 -17.979 1.140 1.00 97.69 167 MET A C 1
ATOM 1360 O O . MET A 1 167 ? -10.672 -19.024 1.469 1.00 97.69 167 MET A O 1
ATOM 1364 N N . ASP A 1 168 ? -8.800 -17.855 1.059 1.00 97.81 168 ASP A N 1
ATOM 1365 C CA . ASP A 1 168 ? -7.832 -18.944 1.177 1.00 97.81 168 ASP A CA 1
ATOM 1366 C C . ASP A 1 168 ? -6.832 -18.619 2.304 1.00 97.81 168 ASP A C 1
ATOM 1368 O O . ASP A 1 168 ? -5.864 -17.877 2.093 1.00 97.81 168 ASP A O 1
ATOM 1372 N N . PRO A 1 169 ? -7.091 -19.100 3.538 1.00 96.69 169 PRO A N 1
ATOM 1373 C CA . PRO A 1 169 ? -6.214 -18.862 4.679 1.00 96.69 169 PRO A CA 1
ATOM 1374 C C . PRO A 1 169 ? -4.803 -19.423 4.508 1.00 96.69 169 PRO A C 1
ATOM 1376 O O . PRO A 1 169 ? -3.869 -18.820 5.027 1.00 96.69 169 PRO A O 1
ATOM 1379 N N . GLU A 1 170 ? -4.641 -20.543 3.800 1.00 97.81 170 GLU A N 1
ATOM 1380 C CA . GLU A 1 170 ? -3.332 -21.166 3.580 1.00 97.81 170 GLU A CA 1
ATOM 1381 C C . GLU A 1 170 ? -2.473 -20.262 2.698 1.00 97.81 170 GLU A C 1
ATOM 1383 O O . GLU A 1 170 ? -1.404 -19.827 3.127 1.00 97.81 170 GLU A O 1
ATOM 1388 N N . LEU A 1 171 ? -3.009 -19.844 1.545 1.00 97.88 171 LEU A N 1
ATOM 1389 C CA . LEU A 1 171 ? -2.350 -18.863 0.680 1.00 97.88 171 LEU A CA 1
ATOM 1390 C C . LEU A 1 171 ? -2.035 -17.565 1.428 1.00 97.88 171 LEU A C 1
ATOM 1392 O O . LEU A 1 171 ? -0.980 -16.966 1.233 1.00 97.88 171 LEU A O 1
ATOM 1396 N N . ARG A 1 172 ? -2.967 -17.080 2.254 1.00 97.94 172 ARG A N 1
ATOM 1397 C CA . ARG A 1 172 ? -2.742 -15.856 3.025 1.00 97.94 172 ARG A CA 1
ATOM 1398 C C . ARG A 1 172 ? -1.549 -16.002 3.961 1.00 97.94 172 ARG A C 1
ATOM 1400 O O . ARG A 1 172 ? -0.733 -15.088 4.004 1.00 97.94 172 ARG A O 1
ATOM 1407 N N . ASN A 1 173 ? -1.465 -17.117 4.682 1.00 97.31 173 ASN A N 1
ATOM 1408 C CA . ASN A 1 173 ? -0.392 -17.384 5.633 1.00 97.31 173 ASN A CA 1
ATOM 1409 C C . ASN A 1 173 ? 0.975 -17.466 4.938 1.00 97.31 173 ASN A C 1
ATOM 1411 O O . ASN A 1 173 ? 1.947 -16.945 5.471 1.00 97.31 173 ASN A O 1
ATOM 1415 N N . GLU A 1 174 ? 1.040 -18.027 3.727 1.00 97.50 174 GLU A N 1
ATOM 1416 C CA . GLU A 1 174 ? 2.265 -18.055 2.910 1.00 97.50 174 GLU A CA 1
ATOM 1417 C C . GLU A 1 174 ? 2.757 -16.665 2.481 1.00 97.50 174 GLU A C 1
ATOM 1419 O O . GLU A 1 174 ? 3.934 -16.488 2.170 1.00 97.50 174 GLU A O 1
ATOM 1424 N N . LEU A 1 175 ? 1.857 -15.682 2.417 1.00 96.62 175 LEU A N 1
ATOM 1425 C CA . LEU A 1 175 ? 2.165 -14.316 1.994 1.00 96.62 175 LEU A CA 1
ATOM 1426 C C . LEU A 1 175 ? 2.366 -13.352 3.169 1.00 96.62 175 LEU A C 1
ATOM 1428 O O . LEU A 1 175 ? 2.613 -12.165 2.931 1.00 96.62 175 LEU A O 1
ATOM 1432 N N . LEU A 1 176 ? 2.237 -13.828 4.412 1.00 95.94 176 LEU A N 1
ATOM 1433 C CA . LEU A 1 176 ? 2.574 -13.035 5.589 1.00 95.94 176 LEU A CA 1
ATOM 1434 C C . LEU A 1 176 ? 4.076 -12.759 5.627 1.00 95.94 176 LEU A C 1
ATOM 1436 O O . LEU A 1 176 ? 4.890 -13.539 5.136 1.00 95.94 176 LEU A O 1
ATOM 1440 N N . SER A 1 177 ? 4.436 -11.610 6.180 1.00 88.81 177 SER A N 1
ATOM 1441 C CA . SER A 1 177 ? 5.811 -11.136 6.214 1.00 88.81 177 SER A CA 1
ATOM 1442 C C . SER A 1 177 ? 6.079 -10.437 7.536 1.00 88.81 177 SER A C 1
ATOM 1444 O O . SER A 1 177 ? 5.353 -9.516 7.903 1.00 88.81 177 SER A O 1
ATOM 1446 N N . ASP A 1 178 ? 7.171 -10.834 8.187 1.00 85.88 178 ASP A N 1
ATOM 1447 C CA . ASP A 1 178 ? 7.670 -10.223 9.426 1.00 85.88 178 ASP A CA 1
ATOM 1448 C C . ASP A 1 178 ? 8.582 -9.012 9.163 1.00 85.88 178 ASP A C 1
ATOM 1450 O O . ASP A 1 178 ? 9.184 -8.465 10.082 1.00 85.88 178 ASP A O 1
ATOM 1454 N N . ASP A 1 179 ? 8.725 -8.607 7.897 1.00 78.19 179 ASP A N 1
ATOM 1455 C CA . ASP A 1 179 ? 9.519 -7.441 7.514 1.00 78.19 179 ASP A CA 1
ATOM 1456 C C . ASP A 1 179 ? 8.959 -6.161 8.166 1.00 78.19 179 ASP A C 1
ATOM 1458 O O . ASP A 1 179 ? 7.861 -5.722 7.799 1.00 78.19 179 ASP A O 1
ATOM 1462 N N . PRO A 1 180 ? 9.706 -5.527 9.090 1.00 72.12 180 PRO A N 1
ATOM 1463 C CA . PRO A 1 180 ? 9.226 -4.362 9.822 1.00 72.12 180 PRO A CA 1
ATOM 1464 C C . PRO A 1 180 ? 8.999 -3.152 8.911 1.00 72.12 180 PRO A C 1
ATOM 1466 O O . PRO A 1 180 ? 8.145 -2.324 9.219 1.00 72.12 180 PRO A O 1
ATOM 1469 N N . SER A 1 181 ? 9.680 -3.073 7.760 1.00 71.12 181 SER A N 1
ATOM 1470 C CA . SER A 1 181 ? 9.482 -1.980 6.799 1.00 71.12 181 SER A CA 1
ATOM 1471 C C . SER A 1 181 ? 8.071 -1.963 6.210 1.00 71.12 181 SER A C 1
ATOM 1473 O O . SER A 1 181 ? 7.605 -0.926 5.748 1.00 71.12 181 SER A O 1
ATOM 1475 N N . LEU A 1 182 ? 7.330 -3.081 6.270 1.00 67.56 182 LEU A N 1
ATOM 1476 C CA . LEU A 1 182 ? 5.927 -3.102 5.859 1.00 67.56 182 LEU A CA 1
ATOM 1477 C C . LEU A 1 182 ? 5.055 -2.177 6.701 1.00 67.56 182 LEU A C 1
ATOM 1479 O O . LEU A 1 182 ? 4.078 -1.657 6.171 1.00 67.56 182 LEU A O 1
ATOM 1483 N N . HIS A 1 183 ? 5.410 -1.914 7.958 1.00 67.62 183 HIS A N 1
ATOM 1484 C CA . HIS A 1 183 ? 4.705 -0.921 8.765 1.00 67.62 183 HIS A CA 1
ATOM 1485 C C . HIS A 1 183 ? 4.823 0.482 8.157 1.00 67.62 183 HIS A C 1
ATOM 1487 O O . HIS A 1 183 ? 3.840 1.225 8.150 1.00 67.62 183 HIS A O 1
ATOM 1493 N N . ASP A 1 184 ? 5.975 0.801 7.566 1.00 68.00 184 ASP A N 1
ATOM 1494 C CA . ASP A 1 184 ? 6.237 2.105 6.957 1.00 68.00 184 ASP A CA 1
ATOM 1495 C C . ASP A 1 184 ? 5.424 2.319 5.670 1.00 68.00 184 ASP A C 1
ATOM 1497 O O . ASP A 1 184 ? 5.044 3.437 5.327 1.00 68.00 184 ASP A O 1
ATOM 1501 N N . PHE A 1 185 ? 5.046 1.243 4.975 1.00 63.44 185 PHE A N 1
ATOM 1502 C CA . PHE A 1 185 ? 4.174 1.340 3.800 1.00 63.44 185 PHE A CA 1
ATOM 1503 C C . PHE A 1 185 ? 2.695 1.627 4.145 1.00 63.44 185 PHE A C 1
ATOM 1505 O O . PHE A 1 185 ? 1.904 1.926 3.241 1.00 63.44 185 PHE A O 1
ATOM 1512 N N . TRP A 1 186 ? 2.297 1.554 5.423 1.00 59.47 186 TRP A N 1
ATOM 1513 C CA . TRP A 1 186 ? 0.913 1.693 5.896 1.00 59.47 186 TRP A CA 1
ATOM 1514 C C . TRP A 1 186 ? 0.765 2.782 7.001 1.00 59.47 186 TRP A C 1
ATOM 1516 O O . TRP A 1 186 ? 0.732 2.428 8.181 1.00 59.47 186 TRP A O 1
ATOM 1526 N N . PRO A 1 187 ? 0.610 4.084 6.650 1.00 51.44 187 PRO A N 1
ATOM 1527 C CA . PRO A 1 187 ? 0.257 5.178 7.567 1.00 51.44 187 PRO A CA 1
ATOM 1528 C C . PRO A 1 187 ? -1.076 4.936 8.250 1.00 51.44 187 PRO A C 1
ATOM 1530 O O . PRO A 1 187 ? -1.986 4.327 7.639 1.00 51.44 187 PRO A O 1
#

Sequence (187 aa):
MSHASAHLDDLGANRFRLWLRSPWGAPDVEFAYKVDQAFAQAHVPYFPIAAHAWHTGLEVAVPEPFAAQASAIQHRFEEDLPRPHTSSPGRGFRRDLLPQRLSKSHADHPWVFCHYQEKLPDGRQYQALLFRDQKRTTFGRREWVLPATGGRIGEPAMRKLAWRIVMDPELRNELLSDDPSLHDFWP

Radius of gyration: 19.61 Å; Cα contacts (8 Å, |Δi|>4): 281; chains: 1; bounding box: 44×56×42 Å

Mean predicted aligned error: 13.76 Å

Organism: Chondromyces crocatus (NCBI:txid52)